Protein AF-A0A924EYA8-F1 (afdb_monomer_lite)

pLDDT: mean 87.35, std 17.86, range [34.25, 98.88]

Sequence (291 aa):
MISACSAARSAVETIATRLSLTGCCKCVQSTIFSHQVWVRQLSVNITFAQYELVYNAFSFAIAVMGAATVFFFLSRSQVSPAYKTALTLTGIVTGVACYHYLRIFASWESAYAVTNGQLSLTGVKFNDAYRYVDWLLTVPLLLIELILVMRLTRAETIAKSTKLGLLAALMIVLGYPGEIAGDSGTRWLWWSLSMIPFTLIVVDLFVGLKSSIATQPASVRNLVSSARLVTVLSWCFYPIVFVFPMIGFTGGSATTAVQIGYTVCDIISKAIFGVLIF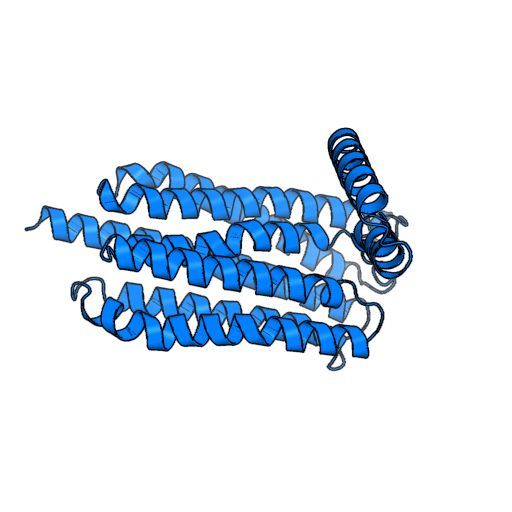NIALRKSEAEHAS

Radius of gyration: 21.02 Å; chains: 1; bounding box: 48×51×63 Å

Structure (mmCIF, N/CA/C/O backbone):
data_AF-A0A924EYA8-F1
#
_entry.id   AF-A0A924EYA8-F1
#
loop_
_atom_site.group_PDB
_atom_site.id
_atom_site.type_symbol
_atom_site.label_atom_id
_atom_site.label_alt_id
_atom_site.label_comp_id
_atom_site.label_asym_id
_atom_site.label_entity_id
_atom_site.label_seq_id
_atom_site.pdbx_PDB_ins_code
_atom_site.Cartn_x
_atom_site.Cartn_y
_atom_site.Cartn_z
_atom_site.occupancy
_atom_site.B_iso_or_equiv
_atom_site.auth_seq_id
_atom_site.auth_comp_id
_atom_site.auth_asym_id
_atom_site.auth_atom_id
_atom_site.pdbx_PDB_model_num
ATOM 1 N N . MET A 1 1 ? -5.182 19.484 -15.017 1.00 39.44 1 MET A N 1
ATOM 2 C CA . MET A 1 1 ? -3.811 19.267 -14.487 1.00 39.44 1 MET A CA 1
ATOM 3 C C . MET A 1 1 ? -2.806 20.330 -14.941 1.00 39.44 1 MET A C 1
ATOM 5 O O . MET A 1 1 ? -2.115 20.852 -14.079 1.00 39.44 1 MET A O 1
ATOM 9 N N . ILE A 1 2 ? -2.767 20.729 -16.223 1.00 34.25 2 ILE A N 1
ATOM 10 C CA . ILE A 1 2 ? -1.866 21.793 -16.732 1.00 34.25 2 ILE A CA 1
ATOM 11 C C . ILE A 1 2 ? -2.059 23.136 -15.989 1.00 34.25 2 ILE A C 1
ATOM 13 O O . ILE A 1 2 ? -1.091 23.761 -15.568 1.00 34.25 2 ILE A O 1
ATOM 17 N N . SER A 1 3 ? -3.312 23.531 -15.738 1.00 34.38 3 SER A N 1
ATOM 18 C CA . SER A 1 3 ? -3.652 24.794 -15.058 1.00 34.38 3 SER A CA 1
ATOM 19 C C . SER A 1 3 ? -3.248 24.833 -13.570 1.00 34.38 3 SER A C 1
ATOM 21 O O . SER A 1 3 ? -2.695 25.827 -13.110 1.00 34.38 3 SER A O 1
ATOM 23 N N . ALA A 1 4 ? -3.409 23.729 -12.831 1.00 35.72 4 ALA A N 1
ATOM 24 C CA . ALA A 1 4 ? -3.006 23.652 -11.420 1.00 35.72 4 ALA A CA 1
ATOM 25 C C . ALA A 1 4 ? -1.474 23.647 -11.243 1.00 35.72 4 ALA A C 1
ATOM 27 O O . ALA A 1 4 ? -0.946 24.246 -10.310 1.00 35.72 4 ALA A O 1
ATOM 28 N N . CYS A 1 5 ? -0.753 23.019 -12.178 1.00 34.28 5 CYS A N 1
ATOM 29 C CA . CYS A 1 5 ? 0.710 23.004 -12.199 1.00 34.28 5 CYS A CA 1
ATOM 30 C C . CYS A 1 5 ? 1.291 24.395 -12.534 1.00 34.28 5 CYS A C 1
ATOM 32 O O . CYS A 1 5 ? 2.297 24.808 -11.960 1.00 34.28 5 CYS A O 1
ATOM 34 N N . SER A 1 6 ? 0.611 25.151 -13.404 1.00 40.81 6 SER A N 1
ATOM 35 C CA . SER A 1 6 ? 0.949 26.544 -13.727 1.00 40.81 6 SER A CA 1
ATOM 36 C C . SER A 1 6 ? 0.739 27.491 -12.536 1.00 40.81 6 SER A C 1
ATOM 38 O O . SER A 1 6 ? 1.621 28.296 -12.237 1.00 40.81 6 SER A O 1
ATOM 40 N N . ALA A 1 7 ? -0.366 27.344 -11.797 1.00 40.97 7 ALA A N 1
ATOM 41 C CA . ALA A 1 7 ? -0.646 28.157 -10.612 1.00 40.97 7 ALA A CA 1
ATOM 42 C C . ALA A 1 7 ? 0.353 27.901 -9.465 1.00 40.97 7 ALA A C 1
ATOM 44 O O . ALA A 1 7 ? 0.845 28.843 -8.844 1.00 40.97 7 ALA A O 1
ATOM 45 N N . ALA A 1 8 ? 0.720 26.636 -9.226 1.00 43.12 8 ALA A N 1
ATOM 46 C CA . ALA A 1 8 ? 1.724 26.277 -8.222 1.00 43.12 8 ALA A CA 1
ATOM 47 C C . ALA A 1 8 ? 3.130 26.791 -8.589 1.00 43.12 8 ALA A C 1
ATOM 49 O O . ALA A 1 8 ? 3.853 27.282 -7.722 1.00 43.12 8 ALA A O 1
ATOM 50 N N . ARG A 1 9 ? 3.497 26.747 -9.879 1.00 48.22 9 ARG A N 1
ATOM 51 C CA . ARG A 1 9 ? 4.755 27.318 -10.386 1.00 48.22 9 ARG A CA 1
ATOM 52 C C . ARG A 1 9 ? 4.836 28.825 -10.117 1.00 48.22 9 ARG A C 1
ATOM 54 O O . ARG A 1 9 ? 5.848 29.286 -9.596 1.00 48.22 9 ARG A O 1
ATOM 61 N N . SER A 1 10 ? 3.758 29.563 -10.387 1.00 47.09 10 SER A N 1
ATOM 62 C CA . SER A 1 10 ? 3.695 31.012 -10.148 1.00 47.09 10 SER A CA 1
ATOM 63 C C . SER A 1 10 ? 3.808 31.374 -8.657 1.00 47.09 10 SER A C 1
ATOM 65 O O . SER A 1 10 ? 4.527 32.310 -8.295 1.00 47.09 10 SER A O 1
ATOM 67 N N . ALA A 1 11 ? 3.168 30.604 -7.771 1.00 53.47 11 ALA A N 1
ATOM 68 C CA . ALA A 1 11 ? 3.239 30.833 -6.327 1.00 53.47 11 ALA A CA 1
ATOM 69 C C . ALA A 1 11 ? 4.660 30.620 -5.770 1.00 53.47 11 ALA A C 1
ATOM 71 O O . ALA A 1 11 ? 5.147 31.420 -4.971 1.00 53.47 11 ALA A O 1
ATOM 72 N N . VAL A 1 12 ? 5.357 29.580 -6.234 1.00 53.06 12 VAL A N 1
ATOM 73 C CA . VAL A 1 12 ? 6.730 29.264 -5.806 1.00 53.06 12 VAL A CA 1
ATOM 74 C C . VAL A 1 12 ? 7.746 30.254 -6.380 1.00 53.06 12 VAL A C 1
ATOM 76 O O . VAL A 1 12 ? 8.634 30.689 -5.650 1.00 53.06 12 VAL A O 1
ATOM 79 N N . GLU A 1 13 ? 7.594 30.686 -7.636 1.00 48.41 13 GLU A N 1
ATOM 80 C CA . GLU A 1 13 ? 8.422 31.754 -8.223 1.00 48.41 13 GLU A CA 1
ATOM 81 C C . GLU A 1 13 ? 8.271 33.068 -7.448 1.00 48.41 13 GLU A C 1
ATOM 83 O O . GLU A 1 13 ? 9.262 33.747 -7.177 1.00 48.41 13 GLU A O 1
ATOM 88 N N . THR A 1 14 ? 7.058 33.383 -6.990 1.00 54.16 14 THR A N 1
ATOM 89 C CA . THR A 1 14 ? 6.799 34.576 -6.172 1.00 54.16 14 THR A CA 1
ATOM 90 C C . THR A 1 14 ? 7.509 34.504 -4.813 1.00 54.16 14 THR A C 1
ATOM 92 O O . THR A 1 14 ? 8.048 35.505 -4.338 1.00 54.16 14 THR A O 1
ATOM 95 N N . ILE A 1 15 ? 7.562 33.321 -4.194 1.00 55.38 15 ILE A N 1
ATOM 96 C CA . ILE A 1 15 ? 8.233 33.094 -2.903 1.00 55.38 15 ILE A CA 1
ATOM 97 C C . ILE A 1 15 ? 9.762 33.088 -3.058 1.00 55.38 15 ILE A C 1
ATOM 99 O O . ILE A 1 15 ? 10.459 33.746 -2.286 1.00 55.38 15 ILE A O 1
ATOM 103 N N . ALA A 1 16 ? 10.293 32.408 -4.077 1.00 50.97 16 ALA A N 1
ATOM 104 C CA . ALA A 1 16 ? 11.731 32.335 -4.344 1.00 50.97 16 ALA A CA 1
ATOM 105 C C . ALA A 1 16 ? 12.329 33.712 -4.685 1.00 50.97 16 ALA A C 1
ATOM 107 O O . ALA A 1 16 ? 13.424 34.042 -4.227 1.00 50.97 16 ALA A O 1
ATOM 108 N N . THR A 1 17 ? 11.581 34.541 -5.424 1.00 50.72 17 THR A N 1
ATOM 109 C CA . THR A 1 17 ? 11.985 35.919 -5.756 1.00 50.72 17 THR A CA 1
ATOM 110 C C . THR A 1 17 ? 12.007 36.823 -4.519 1.00 50.72 17 THR A C 1
ATOM 112 O O . THR A 1 17 ? 12.861 37.698 -4.421 1.00 50.72 17 THR A O 1
ATOM 115 N N . ARG A 1 18 ? 11.131 36.583 -3.530 1.00 52.66 18 ARG A N 1
ATOM 116 C CA . ARG A 1 18 ? 11.098 37.334 -2.259 1.00 52.66 18 ARG A CA 1
ATOM 117 C C . ARG A 1 18 ? 12.211 36.955 -1.275 1.00 52.66 18 ARG A C 1
ATOM 119 O O . ARG A 1 18 ? 12.476 37.730 -0.364 1.00 52.66 18 ARG A O 1
ATOM 126 N N . LEU A 1 19 ? 12.849 35.794 -1.442 1.00 51.50 19 LEU A N 1
ATOM 127 C CA . LEU A 1 19 ? 13.857 35.261 -0.512 1.00 51.50 19 LEU A CA 1
ATOM 128 C C . LEU A 1 19 ? 15.305 35.329 -1.039 1.00 51.50 19 LEU A C 1
ATOM 130 O O . LEU A 1 19 ? 16.212 34.862 -0.358 1.00 51.50 19 LEU A O 1
ATOM 134 N N . SER A 1 20 ? 15.552 35.893 -2.229 1.00 46.50 20 SER A N 1
ATOM 135 C CA . SER A 1 20 ? 16.895 36.016 -2.840 1.00 46.50 20 SER A CA 1
ATOM 136 C C . SER A 1 20 ? 17.695 34.698 -2.940 1.00 46.50 20 SER A C 1
ATOM 138 O O . SER A 1 20 ? 18.923 34.705 -3.009 1.00 46.50 20 SER A O 1
ATOM 140 N N . LEU A 1 21 ? 17.018 33.546 -2.996 1.00 48.97 21 LEU A N 1
ATOM 141 C CA . LEU A 1 21 ? 17.630 32.213 -3.095 1.00 48.97 21 LEU A CA 1
ATOM 142 C C . LEU A 1 21 ? 17.888 31.848 -4.568 1.00 48.97 21 LEU A C 1
ATOM 144 O O . LEU A 1 21 ? 17.146 31.079 -5.178 1.00 48.97 21 LEU A O 1
ATOM 148 N N . THR A 1 22 ? 18.914 32.427 -5.190 1.00 48.31 22 THR A N 1
ATOM 149 C CA . THR A 1 22 ? 19.060 32.390 -6.660 1.00 48.31 22 THR A CA 1
ATOM 150 C C . THR A 1 22 ? 19.828 31.188 -7.225 1.00 48.31 22 THR A C 1
ATOM 152 O O . THR A 1 22 ? 19.704 30.929 -8.421 1.00 48.31 22 THR A O 1
ATOM 155 N N . GLY A 1 23 ? 20.555 30.416 -6.405 1.00 39.28 23 GLY A N 1
ATOM 156 C CA . GLY A 1 23 ? 21.390 29.292 -6.872 1.00 39.28 23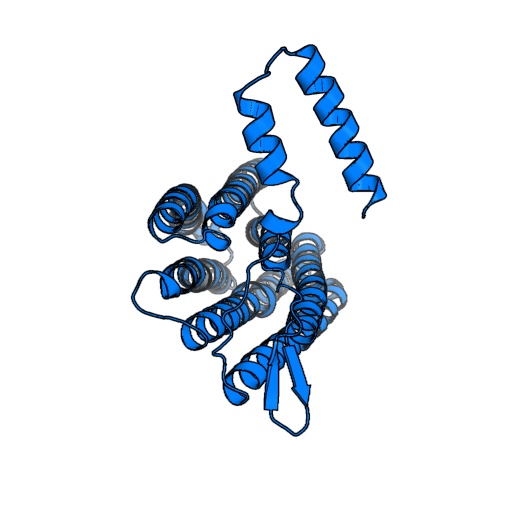 GLY A CA 1
ATOM 157 C C . GLY A 1 23 ? 20.788 27.896 -6.661 1.00 39.28 23 GLY A C 1
ATOM 158 O O . GLY A 1 23 ? 20.540 27.166 -7.617 1.00 39.28 23 GLY A O 1
ATOM 159 N N . CYS A 1 24 ? 20.525 27.517 -5.405 1.00 43.78 24 CYS A N 1
ATOM 160 C CA . CYS A 1 24 ? 20.141 26.144 -5.046 1.00 43.78 24 CYS A CA 1
ATOM 161 C C . CYS A 1 24 ? 18.679 25.810 -5.421 1.00 43.78 24 CYS A C 1
ATOM 163 O O . CYS A 1 24 ? 18.395 24.745 -5.967 1.00 43.78 24 CYS A O 1
ATOM 165 N N . CYS A 1 25 ? 17.750 26.759 -5.240 1.00 40.81 25 CYS A N 1
ATOM 166 C CA . CYS A 1 25 ? 16.333 26.561 -5.570 1.00 40.81 25 CYS A CA 1
ATOM 167 C C . CYS A 1 25 ? 16.072 26.401 -7.073 1.00 40.81 25 CYS A C 1
ATOM 169 O O . CYS A 1 25 ? 15.194 25.629 -7.440 1.00 40.81 25 CYS A O 1
ATOM 171 N N . LYS A 1 26 ? 16.837 27.059 -7.956 1.00 34.97 26 LYS A N 1
ATOM 172 C CA . LYS A 1 26 ? 16.629 26.947 -9.413 1.00 34.97 26 LYS A CA 1
ATOM 173 C C . LYS A 1 26 ? 16.987 25.560 -9.961 1.00 34.97 26 LYS A C 1
ATOM 175 O O . LYS A 1 26 ? 16.290 25.072 -10.845 1.00 34.97 26 LYS A O 1
ATOM 180 N N . CYS A 1 27 ? 18.015 24.913 -9.407 1.00 37.50 27 CYS A N 1
ATOM 181 C CA . CYS A 1 27 ? 18.420 23.555 -9.788 1.00 37.50 27 CYS A CA 1
ATOM 182 C C . CYS A 1 27 ? 17.418 22.501 -9.278 1.00 37.50 27 CYS A C 1
ATOM 184 O O . CYS A 1 27 ? 17.031 21.582 -9.999 1.00 37.50 27 CYS A O 1
ATOM 186 N N . VAL A 1 28 ? 16.902 22.693 -8.060 1.00 43.25 28 VAL A N 1
ATOM 187 C CA . VAL A 1 28 ? 15.832 21.859 -7.489 1.00 43.25 28 VAL A CA 1
ATOM 188 C C . VAL A 1 28 ? 14.511 22.057 -8.252 1.00 43.25 28 VAL A C 1
ATOM 190 O O . VAL A 1 28 ? 13.805 21.094 -8.535 1.00 43.25 28 VAL A O 1
ATOM 193 N N . GLN A 1 29 ? 14.192 23.281 -8.678 1.00 34.91 29 GLN A N 1
ATOM 194 C CA . GLN A 1 29 ? 12.962 23.600 -9.409 1.00 34.91 29 GLN A CA 1
ATOM 195 C C . GLN A 1 29 ? 12.975 23.094 -10.863 1.00 34.91 29 GLN A C 1
ATOM 197 O O . GLN A 1 29 ? 11.956 22.577 -11.327 1.00 34.91 29 GLN A O 1
ATOM 202 N N . SER A 1 30 ? 14.106 23.162 -11.579 1.00 37.84 30 SER A N 1
ATOM 203 C CA . SER A 1 30 ? 14.218 22.557 -12.920 1.00 37.84 30 SER A CA 1
ATOM 204 C C . SER A 1 30 ? 14.141 21.026 -12.869 1.00 37.84 30 SER A C 1
ATOM 206 O O . SER A 1 30 ? 13.577 20.405 -13.772 1.00 37.84 30 SER A O 1
ATOM 208 N N . THR A 1 31 ? 14.624 20.427 -11.778 1.00 46.69 31 THR A N 1
ATOM 209 C CA . THR A 1 31 ? 14.639 18.974 -11.569 1.00 46.69 31 THR A CA 1
ATOM 210 C C . THR A 1 31 ? 13.341 18.435 -10.969 1.00 46.69 31 THR A C 1
ATOM 212 O O . THR A 1 31 ? 13.080 17.263 -11.124 1.00 46.69 31 THR A O 1
ATOM 215 N N . ILE A 1 32 ? 12.477 19.221 -10.323 1.00 41.81 32 ILE A N 1
ATOM 216 C CA . ILE A 1 32 ? 11.186 18.710 -9.801 1.00 41.81 32 ILE A CA 1
ATOM 217 C C . ILE A 1 32 ? 10.039 18.920 -10.804 1.00 41.81 32 ILE A C 1
ATOM 219 O O . ILE A 1 32 ? 9.118 18.109 -10.894 1.00 41.81 32 ILE A O 1
ATOM 223 N N . PHE A 1 33 ? 10.089 19.994 -11.598 1.00 40.62 33 PHE A N 1
ATOM 224 C CA . PHE A 1 33 ? 8.974 20.401 -12.466 1.00 40.62 33 PHE A CA 1
ATOM 225 C C . PHE A 1 33 ? 9.212 20.177 -13.963 1.00 40.62 33 PHE A C 1
ATOM 227 O O . PHE A 1 33 ? 8.406 20.640 -14.776 1.00 40.62 33 PHE A O 1
ATOM 234 N N . SER A 1 34 ? 10.286 19.486 -14.361 1.00 46.56 34 SER A N 1
ATOM 235 C CA . SER A 1 34 ? 10.410 19.035 -15.748 1.00 46.56 34 SER A CA 1
ATOM 236 C C . SER A 1 34 ? 9.597 17.756 -15.962 1.00 46.56 34 SER A C 1
ATOM 238 O O . SER A 1 34 ? 9.612 16.832 -15.151 1.00 46.56 34 SER A O 1
ATOM 240 N N . HIS A 1 35 ? 8.885 17.678 -17.088 1.00 47.25 35 HIS A N 1
ATOM 241 C CA . HIS A 1 35 ? 8.083 16.507 -17.465 1.00 47.25 35 HIS A CA 1
ATOM 242 C C . HIS A 1 35 ? 8.930 15.224 -17.601 1.00 47.25 35 HIS A C 1
ATOM 244 O O . HIS A 1 35 ? 8.377 14.133 -17.636 1.00 47.25 35 HIS A O 1
ATOM 250 N N . GLN A 1 36 ? 10.260 15.364 -17.673 1.00 48.19 36 GLN A N 1
ATOM 251 C CA . GLN A 1 36 ? 11.249 14.288 -17.781 1.00 48.19 36 GLN A CA 1
ATOM 252 C C . GLN A 1 36 ? 11.543 13.593 -16.442 1.00 48.19 36 GLN A C 1
ATOM 254 O O . GLN A 1 36 ? 12.088 12.498 -16.446 1.00 48.19 36 GLN A O 1
ATOM 259 N N . VAL A 1 37 ? 11.177 14.205 -15.313 1.00 51.06 37 VAL A N 1
ATOM 260 C CA . VAL A 1 37 ? 11.444 13.688 -13.953 1.00 51.06 37 VAL A CA 1
ATOM 261 C C . VAL A 1 37 ? 10.367 12.701 -13.505 1.00 51.06 37 VAL A C 1
ATOM 263 O O . VAL A 1 37 ? 10.554 11.914 -12.585 1.00 51.06 37 VAL A O 1
ATOM 266 N N . TRP A 1 38 ? 9.218 12.713 -14.175 1.00 54.75 38 TRP A N 1
ATOM 267 C CA . TRP A 1 38 ? 8.065 11.900 -13.795 1.00 54.75 38 TRP A CA 1
ATOM 268 C C . TRP A 1 38 ? 7.984 10.552 -14.519 1.00 54.75 38 TRP A C 1
ATOM 270 O O . TRP A 1 38 ? 7.071 9.768 -14.286 1.00 54.75 38 TRP A O 1
ATOM 280 N N . VAL A 1 39 ? 8.905 10.299 -15.448 1.00 61.09 39 VAL A N 1
ATOM 281 C CA . VAL A 1 39 ? 8.784 9.228 -16.437 1.00 61.09 39 VAL A CA 1
ATOM 282 C C . VAL A 1 39 ? 10.136 8.592 -16.720 1.00 61.09 39 VAL A C 1
ATOM 284 O O . VAL A 1 39 ? 11.137 9.281 -16.927 1.00 61.09 39 VAL A O 1
ATOM 287 N N . ARG A 1 40 ? 10.158 7.264 -16.796 1.00 68.31 40 ARG A N 1
ATOM 288 C CA . ARG A 1 40 ? 11.356 6.497 -17.125 1.00 68.31 40 ARG A CA 1
ATOM 289 C C . ARG A 1 40 ? 11.322 6.091 -18.590 1.00 68.31 40 ARG A C 1
ATOM 291 O O . ARG A 1 40 ? 10.286 5.704 -19.131 1.00 68.31 40 ARG A O 1
ATOM 298 N N . GLN A 1 41 ? 12.478 6.156 -19.246 1.00 62.78 41 GLN A N 1
ATOM 299 C CA . GLN A 1 41 ? 12.634 5.513 -20.547 1.00 62.78 41 GLN A CA 1
ATOM 300 C C . GLN A 1 41 ? 12.712 3.999 -20.321 1.00 62.78 41 GLN A C 1
ATOM 302 O O . GLN A 1 41 ? 13.653 3.516 -19.689 1.00 62.78 41 GLN A O 1
ATOM 307 N N . LEU A 1 42 ? 11.726 3.253 -20.816 1.00 67.19 42 LEU A N 1
ATOM 308 C CA . LEU A 1 42 ? 11.768 1.793 -20.785 1.00 67.19 42 LEU A CA 1
ATOM 309 C C . LEU A 1 42 ? 12.825 1.265 -21.763 1.00 67.19 42 LEU A C 1
ATOM 311 O O . LEU A 1 42 ? 13.111 1.880 -22.793 1.00 67.19 42 LEU A O 1
ATOM 315 N N . SER A 1 43 ? 13.417 0.116 -21.434 1.00 58.75 43 SER A N 1
ATOM 316 C CA . SER A 1 43 ? 14.369 -0.557 -22.317 1.00 58.75 43 SER A CA 1
ATOM 317 C C . SER A 1 43 ? 13.654 -1.183 -23.515 1.00 58.75 43 SER A C 1
ATOM 319 O O . SER A 1 43 ? 12.624 -1.831 -23.341 1.00 58.75 43 SER A O 1
ATOM 321 N N . VAL A 1 44 ? 14.262 -1.074 -24.699 1.00 55.56 44 VAL A N 1
ATOM 322 C CA . VAL A 1 44 ? 13.760 -1.608 -25.985 1.00 55.56 44 VAL A CA 1
ATOM 323 C C . VAL A 1 44 ? 13.634 -3.146 -25.986 1.00 55.56 44 VAL A C 1
ATOM 325 O O . VAL A 1 44 ? 12.886 -3.702 -26.777 1.00 55.56 44 VAL A O 1
ATOM 328 N N . ASN A 1 45 ? 14.305 -3.846 -25.065 1.00 69.06 45 ASN A N 1
ATOM 329 C CA . ASN A 1 45 ? 14.415 -5.309 -25.061 1.00 69.06 45 ASN A CA 1
ATOM 330 C C . ASN A 1 45 ? 13.466 -5.984 -24.054 1.00 69.06 45 ASN A C 1
ATOM 332 O O . ASN A 1 45 ? 13.936 -6.658 -23.135 1.00 69.06 45 ASN A O 1
ATOM 336 N N . ILE A 1 46 ? 12.151 -5.797 -24.194 1.00 87.25 46 ILE A N 1
ATOM 337 C CA . ILE A 1 46 ? 11.154 -6.653 -23.526 1.00 87.25 46 ILE A CA 1
ATOM 338 C C . ILE A 1 46 ? 10.533 -7.595 -24.565 1.00 87.25 46 ILE A C 1
ATOM 340 O O . ILE A 1 46 ? 10.247 -7.183 -25.688 1.00 87.25 46 ILE A O 1
ATOM 344 N N . THR A 1 47 ? 10.368 -8.874 -24.229 1.00 91.12 47 THR A N 1
ATOM 345 C CA . THR A 1 47 ? 9.720 -9.838 -25.131 1.00 91.12 47 THR A CA 1
ATOM 346 C C . THR A 1 47 ? 8.204 -9.645 -25.127 1.00 91.12 47 THR A C 1
ATOM 348 O O . THR A 1 47 ? 7.640 -9.119 -24.168 1.00 91.12 47 THR A O 1
ATOM 351 N N . PHE A 1 48 ? 7.514 -10.125 -26.165 1.00 91.25 48 PHE A N 1
ATOM 352 C CA . PHE A 1 48 ? 6.048 -10.098 -26.203 1.00 91.25 48 PHE A CA 1
ATOM 353 C C . PHE A 1 48 ? 5.423 -10.796 -24.980 1.00 91.25 48 PHE A C 1
ATOM 355 O O . PHE A 1 48 ? 4.531 -10.252 -24.341 1.00 91.25 48 PHE A O 1
ATOM 362 N N . ALA A 1 49 ? 5.963 -11.949 -24.571 1.00 92.75 49 ALA A N 1
ATOM 363 C CA . ALA A 1 49 ? 5.495 -12.662 -23.381 1.00 92.75 49 ALA A CA 1
ATOM 364 C C . ALA A 1 49 ? 5.690 -11.858 -22.081 1.00 92.75 49 ALA A C 1
ATOM 366 O O . ALA A 1 49 ? 4.838 -11.886 -21.198 1.00 92.75 49 ALA A O 1
ATOM 367 N N . GLN A 1 50 ? 6.802 -11.131 -21.955 1.00 94.12 50 GLN A N 1
ATOM 368 C CA . GLN A 1 50 ? 7.046 -10.248 -20.814 1.00 94.12 50 GLN A CA 1
ATOM 369 C C . GLN A 1 50 ? 6.083 -9.051 -20.806 1.00 94.12 50 GLN A C 1
ATOM 371 O O . GLN A 1 50 ? 5.576 -8.688 -19.746 1.00 94.12 50 GLN A O 1
ATOM 376 N N . TYR A 1 51 ? 5.798 -8.473 -21.978 1.00 94.00 51 TYR A N 1
ATOM 377 C CA . TYR A 1 51 ? 4.790 -7.425 -22.128 1.00 94.00 51 TYR A CA 1
ATOM 378 C C . TYR A 1 51 ? 3.406 -7.904 -21.674 1.00 94.00 51 TYR A C 1
ATOM 380 O O . TYR A 1 51 ? 2.801 -7.267 -20.811 1.00 94.00 51 TYR A O 1
ATOM 388 N N . GLU A 1 52 ? 2.958 -9.052 -22.184 1.00 95.25 52 GLU A N 1
ATOM 389 C CA . GLU A 1 52 ? 1.675 -9.670 -21.830 1.00 95.25 52 GLU A CA 1
ATOM 390 C C . GLU A 1 52 ? 1.597 -10.034 -20.344 1.00 95.25 52 GLU A C 1
ATOM 392 O O . GLU A 1 52 ? 0.557 -9.873 -19.708 1.00 95.25 52 GLU A O 1
ATOM 397 N N . LEU A 1 53 ? 2.697 -10.492 -19.742 1.00 96.94 53 LEU A N 1
ATOM 398 C CA . LEU A 1 53 ? 2.724 -10.813 -18.317 1.00 96.94 53 LEU A CA 1
ATOM 399 C C . LEU A 1 53 ? 2.467 -9.569 -17.453 1.00 96.94 53 LEU A C 1
ATOM 401 O O . LEU A 1 53 ? 1.649 -9.619 -16.534 1.00 96.94 53 LEU A O 1
ATOM 405 N N . VAL A 1 54 ? 3.135 -8.450 -17.754 1.00 97.00 54 VAL A N 1
ATOM 406 C CA . VAL A 1 54 ? 2.931 -7.176 -17.041 1.00 97.00 54 VAL A CA 1
ATOM 407 C C . VAL A 1 54 ? 1.535 -6.615 -17.307 1.00 97.00 54 VAL A C 1
ATOM 409 O O . VAL A 1 54 ? 0.856 -6.202 -16.366 1.00 97.00 54 VAL A O 1
ATOM 412 N N . TYR A 1 55 ? 1.084 -6.663 -18.562 1.00 97.44 55 TYR A N 1
ATOM 413 C CA . TYR A 1 55 ? -0.262 -6.260 -18.968 1.00 97.44 55 TYR A CA 1
ATOM 414 C C . TYR A 1 55 ? -1.335 -6.984 -18.145 1.00 97.44 55 TYR A C 1
ATOM 416 O O . TYR A 1 55 ? -2.173 -6.354 -17.494 1.00 97.44 55 TYR A O 1
ATOM 424 N N . ASN A 1 56 ? -1.262 -8.315 -18.101 1.00 98.44 56 ASN A N 1
ATOM 425 C CA . ASN A 1 56 ? -2.224 -9.144 -17.385 1.00 98.44 56 ASN A CA 1
ATOM 426 C C . ASN A 1 56 ? -2.152 -8.938 -15.870 1.00 98.44 56 ASN A C 1
ATOM 428 O O . ASN A 1 56 ? -3.190 -8.910 -15.212 1.00 98.44 56 ASN A O 1
ATOM 432 N N . ALA A 1 57 ? -0.959 -8.731 -15.307 1.00 98.75 57 ALA A N 1
ATOM 433 C CA . ALA A 1 57 ? -0.816 -8.427 -13.886 1.00 98.75 57 ALA A CA 1
ATOM 434 C C . ALA A 1 57 ? -1.471 -7.090 -13.510 1.00 98.75 57 ALA A C 1
ATOM 436 O O . ALA A 1 57 ? -2.191 -7.020 -12.514 1.00 98.75 57 ALA A O 1
ATOM 437 N N . PHE A 1 58 ? -1.278 -6.042 -14.313 1.00 98.69 58 PHE A N 1
ATOM 438 C CA . PHE A 1 58 ? -1.940 -4.756 -14.095 1.00 98.69 58 PHE A CA 1
ATOM 439 C C . PHE A 1 58 ? -3.461 -4.866 -14.244 1.00 98.69 58 PHE A C 1
ATOM 441 O O . PHE A 1 58 ? -4.182 -4.358 -13.388 1.00 98.69 58 PHE A O 1
ATOM 448 N N . SER A 1 59 ? -3.951 -5.579 -15.262 1.00 98.62 59 SER A N 1
ATOM 449 C CA . SER A 1 59 ? -5.386 -5.852 -15.435 1.00 98.62 59 SER A CA 1
ATOM 450 C C . SER A 1 59 ? -5.976 -6.594 -14.228 1.00 98.62 59 SER A C 1
ATOM 452 O O . SER A 1 59 ? -6.998 -6.190 -13.666 1.00 98.62 59 SER A O 1
ATOM 454 N N . PHE A 1 60 ? -5.275 -7.621 -13.742 1.00 98.81 60 PHE A N 1
ATOM 455 C CA . PHE A 1 60 ? -5.660 -8.355 -12.540 1.00 98.81 60 PHE A CA 1
ATOM 456 C C . PHE A 1 60 ? -5.700 -7.452 -11.301 1.00 98.81 60 PHE A C 1
ATOM 458 O O . PHE A 1 60 ? -6.655 -7.507 -10.528 1.00 98.81 60 PHE A O 1
ATOM 465 N N . ALA A 1 61 ? -4.714 -6.569 -11.131 1.00 98.81 61 ALA A N 1
ATOM 466 C CA . ALA A 1 61 ? -4.696 -5.612 -10.031 1.00 98.81 61 ALA A CA 1
ATOM 467 C C . ALA A 1 61 ? -5.879 -4.637 -10.082 1.00 98.81 61 ALA A C 1
ATOM 469 O O . ALA A 1 61 ? -6.486 -4.385 -9.043 1.00 98.81 61 ALA A O 1
ATOM 470 N N . ILE A 1 62 ? -6.258 -4.141 -11.266 1.00 98.81 62 ILE A N 1
ATOM 471 C CA . ILE A 1 62 ? -7.456 -3.300 -11.440 1.00 98.81 62 ILE A CA 1
ATOM 472 C C . ILE A 1 62 ? -8.695 -4.051 -10.945 1.00 98.81 62 ILE A C 1
ATOM 474 O O . ILE A 1 62 ? -9.444 -3.526 -10.118 1.00 98.81 62 ILE A O 1
ATOM 478 N N . ALA A 1 63 ? -8.889 -5.288 -11.410 1.00 98.81 63 ALA A N 1
ATOM 479 C CA . ALA A 1 63 ? -10.044 -6.101 -11.038 1.00 98.81 63 ALA A CA 1
ATOM 480 C C . ALA A 1 63 ? -10.092 -6.372 -9.525 1.00 98.81 63 ALA A C 1
ATOM 482 O O . ALA A 1 63 ? -11.129 -6.166 -8.892 1.00 98.81 63 ALA A O 1
ATOM 483 N N . VAL A 1 64 ? -8.964 -6.776 -8.931 1.00 98.88 64 VAL A N 1
ATOM 484 C CA . VAL A 1 64 ? -8.862 -7.069 -7.494 1.00 98.88 64 VAL A CA 1
ATOM 485 C C . VAL A 1 64 ? -9.110 -5.820 -6.653 1.00 98.88 64 VAL A C 1
ATOM 487 O O . VAL A 1 64 ? -9.905 -5.872 -5.715 1.00 98.88 64 VAL A O 1
ATOM 490 N N . MET A 1 65 ? -8.469 -4.695 -6.981 1.00 98.81 65 MET A N 1
ATOM 491 C CA . MET A 1 65 ? -8.630 -3.453 -6.223 1.00 98.81 65 MET A CA 1
ATOM 492 C C . MET A 1 65 ? -10.056 -2.920 -6.336 1.00 98.81 65 MET A C 1
ATOM 494 O O . MET A 1 65 ? -10.651 -2.591 -5.315 1.00 98.81 65 MET A O 1
ATOM 498 N N . GLY A 1 66 ? -10.637 -2.908 -7.540 1.00 98.75 66 GLY A N 1
ATOM 499 C CA . GLY A 1 66 ? -12.021 -2.483 -7.752 1.00 98.75 66 GLY A CA 1
ATOM 500 C C . GLY A 1 66 ? -13.030 -3.348 -6.994 1.00 98.75 66 GLY A C 1
ATOM 501 O O . GLY A 1 66 ? -13.899 -2.816 -6.299 1.00 98.75 66 GLY A O 1
ATOM 502 N N . ALA A 1 67 ? -12.885 -4.675 -7.055 1.00 98.81 67 ALA A N 1
ATOM 503 C CA . ALA A 1 67 ? -13.742 -5.596 -6.309 1.00 98.81 67 ALA A CA 1
ATOM 504 C C . ALA A 1 67 ? -13.598 -5.408 -4.790 1.00 98.81 67 ALA A C 1
ATOM 506 O O . ALA A 1 67 ? -14.602 -5.332 -4.079 1.00 98.81 67 ALA A O 1
ATOM 507 N N . ALA A 1 68 ? -12.365 -5.270 -4.295 1.00 98.81 68 ALA A N 1
ATOM 508 C CA . ALA A 1 68 ? -12.089 -5.025 -2.884 1.00 98.81 68 ALA A CA 1
ATOM 509 C C . ALA A 1 68 ? -12.697 -3.695 -2.407 1.00 98.81 68 ALA A C 1
ATOM 511 O O . ALA A 1 68 ? -13.329 -3.655 -1.353 1.00 98.81 68 ALA A O 1
ATOM 512 N N . THR A 1 69 ? -12.601 -2.628 -3.205 1.00 98.81 69 THR A N 1
ATOM 513 C CA . THR A 1 69 ? -13.240 -1.336 -2.915 1.00 98.81 69 THR A CA 1
ATOM 514 C C . THR A 1 69 ? -14.739 -1.485 -2.713 1.00 98.81 69 THR A C 1
ATOM 516 O O . THR A 1 69 ? -15.262 -1.069 -1.677 1.00 98.81 69 THR A O 1
ATOM 519 N N . VAL A 1 70 ? -15.430 -2.109 -3.672 1.00 98.75 70 VAL A N 1
ATOM 520 C CA . VAL A 1 70 ? -16.879 -2.343 -3.585 1.00 98.75 70 VAL A CA 1
ATOM 521 C C . VAL A 1 70 ? -17.207 -3.158 -2.337 1.00 98.75 70 VAL A C 1
ATOM 523 O O . VAL A 1 70 ? -18.071 -2.761 -1.554 1.00 98.75 70 VAL A O 1
ATOM 526 N N . PHE A 1 71 ? -16.473 -4.248 -2.105 1.00 98.75 71 PHE A N 1
ATOM 527 C CA . PHE A 1 71 ? -16.651 -5.092 -0.931 1.00 98.75 71 PHE A CA 1
ATOM 528 C C . PHE A 1 71 ? -16.525 -4.301 0.379 1.00 98.75 71 PHE A C 1
ATOM 530 O O . PHE A 1 71 ? -17.423 -4.375 1.214 1.00 98.75 71 PHE A O 1
ATOM 537 N N . PHE A 1 72 ? -15.467 -3.510 0.572 1.00 98.69 72 PHE A N 1
ATOM 538 C CA . PHE A 1 72 ? -15.258 -2.794 1.835 1.00 98.69 72 PHE A CA 1
ATOM 539 C C . PHE A 1 72 ? -16.306 -1.710 2.082 1.00 98.69 72 PHE A C 1
ATOM 541 O O . PHE A 1 72 ? -16.772 -1.569 3.214 1.00 98.69 72 PHE A O 1
ATOM 548 N N . PHE A 1 73 ? -16.736 -0.980 1.048 1.00 98.50 73 PHE A N 1
ATOM 549 C CA . PHE A 1 73 ? -17.799 0.014 1.203 1.00 98.50 73 PHE A CA 1
ATOM 550 C C . PHE A 1 73 ? -19.149 -0.625 1.545 1.00 98.50 73 PHE A C 1
ATOM 552 O O . PHE A 1 73 ? -19.831 -0.131 2.448 1.00 98.50 73 PHE A O 1
ATOM 559 N N . LEU A 1 74 ? -19.516 -1.726 0.880 1.00 98.38 74 LEU A N 1
ATOM 560 C CA . LEU A 1 74 ? -20.773 -2.437 1.140 1.00 98.38 74 LEU A CA 1
ATOM 561 C C . LEU A 1 74 ? -20.766 -3.161 2.493 1.00 98.38 74 LEU A C 1
ATOM 563 O O . LEU A 1 74 ? -21.787 -3.207 3.176 1.00 98.38 74 LEU A O 1
ATOM 567 N N . SER A 1 75 ? -19.610 -3.654 2.932 1.00 98.00 75 SER A N 1
ATOM 568 C CA . SER A 1 75 ? -19.463 -4.368 4.204 1.00 98.00 75 SER A CA 1
ATOM 569 C C . SER A 1 75 ? -19.449 -3.455 5.438 1.00 98.00 75 SER A C 1
ATOM 571 O O . SER A 1 75 ? -19.455 -3.944 6.566 1.00 98.00 75 SER A O 1
ATOM 573 N N . ARG A 1 76 ? -19.509 -2.123 5.275 1.00 97.94 76 ARG A N 1
ATOM 574 C CA . ARG A 1 76 ? -19.598 -1.167 6.400 1.00 97.94 76 ARG A CA 1
ATOM 575 C C . ARG A 1 76 ? -20.826 -1.339 7.283 1.00 97.94 76 ARG A C 1
ATOM 577 O O . ARG A 1 76 ? -20.781 -0.926 8.442 1.00 97.94 76 ARG A O 1
ATOM 584 N N . SER A 1 77 ? -21.920 -1.887 6.764 1.00 96.94 77 SER A N 1
ATOM 585 C CA . SER A 1 77 ? -23.121 -2.175 7.559 1.00 96.94 77 SER A CA 1
ATOM 586 C C . SER A 1 77 ? -22.940 -3.368 8.500 1.00 96.94 77 SER A C 1
ATOM 588 O O . SER A 1 77 ? -23.691 -3.476 9.462 1.00 96.94 77 SER A O 1
ATOM 590 N N . GLN A 1 78 ? -21.934 -4.215 8.263 1.00 97.00 78 GLN A N 1
ATOM 591 C CA . GLN A 1 78 ? -21.688 -5.444 9.022 1.00 97.00 78 GLN A CA 1
ATOM 592 C C . GLN A 1 78 ? -20.825 -5.222 10.275 1.00 97.00 78 GLN A C 1
ATOM 594 O O . GLN A 1 78 ? -20.582 -6.161 11.022 1.00 97.00 78 GLN A O 1
ATOM 599 N N . VAL A 1 79 ? -20.335 -4.000 10.512 1.00 97.62 79 VAL A N 1
ATOM 600 C CA . VAL A 1 79 ? -19.453 -3.684 11.646 1.00 97.62 79 VAL A CA 1
ATOM 601 C C . VAL A 1 79 ? -20.026 -2.566 12.519 1.00 97.62 79 VAL A C 1
ATOM 603 O O . VAL A 1 79 ? -20.700 -1.648 12.030 1.00 97.62 79 VAL A O 1
ATOM 606 N N . SER A 1 80 ? -19.709 -2.602 13.815 1.00 97.25 80 SER A N 1
ATOM 607 C CA . SER A 1 80 ? -20.089 -1.580 14.792 1.00 97.25 80 SER A CA 1
ATOM 608 C C . SER A 1 80 ? -19.606 -0.189 14.361 1.00 97.25 80 SER A C 1
ATOM 610 O O . SER A 1 80 ? -18.550 -0.064 13.725 1.00 97.25 80 SER A O 1
ATOM 612 N N . PRO A 1 81 ? -20.316 0.896 14.738 1.00 97.12 81 PRO A N 1
ATOM 613 C CA . PRO A 1 81 ? -19.957 2.269 14.366 1.00 97.12 81 PRO A CA 1
ATOM 614 C C . PRO A 1 81 ? -18.490 2.632 14.622 1.00 97.12 81 PRO A C 1
ATOM 616 O O . PRO A 1 81 ? -17.888 3.347 13.822 1.00 97.12 81 PRO A O 1
ATOM 619 N N . ALA A 1 82 ? -17.899 2.080 15.684 1.00 95.69 82 ALA A N 1
ATOM 620 C CA . ALA A 1 82 ? -16.513 2.309 16.070 1.00 95.69 82 ALA A CA 1
ATOM 621 C C . ALA A 1 82 ? -15.470 1.873 15.021 1.00 95.69 82 ALA A C 1
ATOM 623 O O . ALA A 1 82 ? -14.371 2.424 15.006 1.00 95.69 82 ALA A O 1
ATOM 624 N N . TYR A 1 83 ? -15.796 0.919 14.141 1.00 97.69 83 TYR A N 1
ATOM 625 C CA . TYR A 1 83 ? -14.863 0.364 13.149 1.00 97.69 83 TYR A CA 1
ATOM 626 C C . TYR A 1 83 ? -15.128 0.848 11.722 1.00 97.69 83 TYR A C 1
ATOM 628 O O . TYR A 1 83 ? -14.307 0.634 10.828 1.00 97.69 83 TYR A O 1
ATOM 636 N N . LYS A 1 84 ? -16.251 1.541 11.492 1.00 98.06 84 LYS A N 1
ATOM 637 C CA . LYS A 1 84 ? -16.662 1.980 10.150 1.00 98.06 84 LYS A CA 1
ATOM 638 C C . LYS A 1 84 ? -15.637 2.900 9.497 1.00 98.06 84 LYS A C 1
ATOM 640 O O . LYS A 1 84 ? -15.481 2.836 8.280 1.00 98.06 84 LYS A O 1
ATOM 645 N N . THR A 1 85 ? -14.948 3.739 10.272 1.00 97.81 85 THR A N 1
ATOM 646 C CA . THR A 1 85 ? -13.903 4.630 9.745 1.00 97.81 85 THR A CA 1
ATOM 647 C C . THR A 1 85 ? -12.714 3.838 9.215 1.00 97.81 85 THR A C 1
ATOM 649 O O . THR A 1 85 ? -12.307 4.090 8.089 1.00 97.81 85 THR A O 1
ATOM 652 N N . ALA A 1 86 ? -12.213 2.848 9.964 1.00 97.56 86 ALA A N 1
ATOM 653 C CA . ALA A 1 86 ? -11.116 1.993 9.505 1.00 97.56 86 ALA A CA 1
ATOM 654 C C . ALA A 1 86 ? -11.481 1.298 8.185 1.00 97.56 86 ALA A C 1
ATOM 656 O O . ALA A 1 86 ? -10.755 1.423 7.209 1.00 97.56 86 ALA A O 1
ATOM 657 N N . LEU A 1 87 ? -12.672 0.696 8.109 1.00 98.12 87 LEU A N 1
ATOM 658 C CA . LEU A 1 87 ? -13.121 0.013 6.893 1.00 98.12 87 LEU A CA 1
ATOM 659 C C . LEU A 1 87 ? -13.364 0.970 5.710 1.00 98.12 87 LEU A C 1
ATOM 661 O O . LEU A 1 87 ? -13.171 0.606 4.553 1.00 98.12 87 LEU A O 1
ATOM 665 N N . THR A 1 88 ? -13.766 2.213 5.992 1.00 98.56 88 THR A N 1
ATOM 666 C CA . THR A 1 88 ? -13.889 3.260 4.964 1.00 98.56 88 THR A CA 1
ATOM 667 C C . THR A 1 88 ? -12.520 3.619 4.397 1.00 98.56 88 THR A C 1
ATOM 669 O O . THR A 1 88 ? -12.392 3.746 3.182 1.00 98.56 88 THR A O 1
ATOM 672 N N . LEU A 1 89 ? -11.495 3.748 5.248 1.00 98.44 89 LEU A N 1
ATOM 673 C CA . LEU A 1 89 ? -10.125 3.971 4.786 1.00 98.44 89 LEU A CA 1
ATOM 674 C C . LEU A 1 89 ? -9.637 2.809 3.917 1.00 98.44 89 LEU A C 1
ATOM 676 O O . LEU A 1 89 ? -9.059 3.073 2.868 1.00 98.44 89 LEU A O 1
ATOM 680 N N . THR A 1 90 ? -9.980 1.565 4.253 1.00 98.44 90 THR A N 1
ATOM 681 C CA . THR A 1 90 ? -9.628 0.388 3.439 1.00 98.44 90 THR A CA 1
ATOM 682 C C . THR A 1 90 ? -10.269 0.434 2.050 1.00 98.44 90 THR A C 1
ATOM 684 O O . THR A 1 90 ? -9.620 0.175 1.029 1.00 98.44 90 THR A O 1
ATOM 687 N N . GLY A 1 91 ? -11.543 0.834 1.983 1.00 98.69 91 GLY A N 1
ATOM 688 C CA . GLY A 1 91 ? -12.235 1.092 0.718 1.00 98.69 91 GLY A CA 1
ATOM 689 C C . GLY A 1 91 ? -11.577 2.216 -0.089 1.00 98.69 91 GLY A C 1
ATOM 690 O O . GLY A 1 91 ? -11.370 2.071 -1.290 1.00 98.69 91 GLY A O 1
ATOM 691 N N . ILE A 1 92 ? -11.179 3.313 0.563 1.00 98.81 92 ILE A N 1
ATOM 692 C CA . ILE A 1 92 ? -10.472 4.428 -0.089 1.00 98.81 92 ILE A CA 1
ATOM 693 C C . ILE A 1 92 ? -9.103 3.982 -0.610 1.00 98.81 92 ILE A C 1
ATOM 695 O O . ILE A 1 92 ? -8.772 4.284 -1.751 1.00 98.81 92 ILE A O 1
ATOM 699 N N . VAL A 1 93 ? -8.322 3.248 0.184 1.00 98.81 93 VAL A N 1
ATOM 700 C CA . VAL A 1 93 ? -6.994 2.748 -0.200 1.00 98.81 93 VAL A CA 1
ATOM 701 C C . VAL A 1 93 ? -7.076 1.903 -1.465 1.00 98.81 93 VAL A C 1
ATOM 703 O O . VAL A 1 93 ? -6.343 2.147 -2.423 1.00 98.81 93 VAL A O 1
ATOM 706 N N . THR A 1 94 ? -7.991 0.936 -1.496 1.00 98.81 94 THR A N 1
ATOM 707 C CA . THR A 1 94 ? -8.184 0.094 -2.683 1.00 98.81 94 THR A CA 1
ATOM 708 C C . THR A 1 94 ? -8.761 0.882 -3.858 1.00 98.81 94 THR A C 1
ATOM 710 O O . THR A 1 94 ? -8.364 0.641 -4.994 1.00 98.81 94 THR A O 1
ATOM 713 N N . GLY A 1 95 ? -9.613 1.883 -3.614 1.00 98.81 95 GLY A N 1
ATOM 714 C CA . GLY A 1 95 ? -10.189 2.712 -4.675 1.00 98.81 95 GLY A CA 1
ATOM 715 C C . GLY A 1 95 ? -9.148 3.613 -5.341 1.00 98.81 95 GLY A C 1
ATOM 716 O O . GLY A 1 95 ? -9.093 3.707 -6.569 1.00 98.81 95 GLY A O 1
ATOM 717 N N . VAL A 1 96 ? -8.274 4.225 -4.538 1.00 98.75 96 VAL A N 1
ATOM 718 C CA . VAL A 1 96 ? -7.125 5.008 -5.013 1.00 98.75 96 VAL A CA 1
ATOM 719 C C . VAL A 1 96 ? -6.164 4.116 -5.799 1.00 98.75 96 VAL A C 1
ATOM 721 O O . VAL A 1 96 ? -5.751 4.507 -6.892 1.00 98.75 96 VAL A O 1
ATOM 724 N N . ALA A 1 97 ? -5.884 2.905 -5.309 1.00 98.75 97 ALA A N 1
ATOM 725 C CA . ALA A 1 97 ? -5.050 1.942 -6.021 1.00 98.75 97 ALA A CA 1
ATOM 726 C C . ALA A 1 97 ? -5.680 1.502 -7.348 1.00 98.75 97 ALA A C 1
ATOM 728 O O . ALA A 1 97 ? -4.994 1.485 -8.363 1.00 98.75 97 ALA A O 1
ATOM 729 N N . CYS A 1 98 ? -6.985 1.218 -7.382 1.00 98.81 98 CYS A N 1
ATOM 730 C CA . CYS A 1 98 ? -7.708 0.883 -8.610 1.00 98.81 98 CYS A CA 1
ATOM 731 C C . CYS A 1 98 ? -7.558 1.989 -9.667 1.00 98.81 98 CYS A C 1
ATOM 733 O O . CYS A 1 98 ? -7.155 1.723 -10.800 1.00 98.81 98 CYS A O 1
ATOM 735 N N . TYR A 1 99 ? -7.789 3.248 -9.275 1.00 98.75 99 TYR A N 1
ATOM 736 C CA . TYR A 1 99 ? -7.580 4.396 -10.156 1.00 98.75 99 TYR A CA 1
ATOM 737 C C . TYR A 1 99 ? -6.135 4.476 -10.668 1.00 98.75 99 TYR A C 1
ATOM 739 O O . TYR A 1 99 ? -5.919 4.632 -11.870 1.00 98.75 99 TYR A O 1
ATOM 747 N N . HIS A 1 100 ? -5.132 4.355 -9.796 1.00 98.69 100 HIS A N 1
ATOM 748 C CA . HIS A 1 100 ? -3.739 4.439 -10.233 1.00 98.69 100 HIS A CA 1
ATOM 749 C C . HIS A 1 100 ? -3.332 3.254 -11.109 1.00 98.69 100 HIS A C 1
ATOM 751 O O . HIS A 1 100 ? -2.612 3.469 -12.080 1.00 98.69 100 HIS A O 1
ATOM 757 N N . TYR A 1 101 ? -3.839 2.044 -10.862 1.00 98.69 101 TYR A N 1
ATOM 758 C CA . TYR A 1 101 ? -3.606 0.899 -11.741 1.00 98.69 101 TYR A CA 1
ATOM 759 C C . TYR A 1 101 ? -4.252 1.082 -13.119 1.00 98.69 101 TYR A C 1
ATOM 761 O O . TYR A 1 101 ? -3.612 0.738 -14.106 1.00 98.69 101 TYR A O 1
ATOM 769 N N . LEU A 1 102 ? -5.425 1.722 -13.231 1.00 98.56 102 LEU A N 1
ATOM 770 C CA . LEU A 1 102 ? -5.981 2.130 -14.533 1.00 98.56 102 LEU A CA 1
ATOM 771 C C . LEU A 1 102 ? -5.035 3.088 -15.278 1.00 98.56 102 LEU A C 1
ATOM 773 O O . LEU A 1 102 ? -4.823 2.952 -16.482 1.00 98.56 102 LEU A O 1
ATOM 777 N N . ARG A 1 103 ? -4.428 4.050 -14.568 1.00 98.31 103 ARG A N 1
ATOM 778 C CA . ARG A 1 103 ? -3.463 4.996 -15.160 1.00 98.31 103 ARG A CA 1
ATOM 779 C C . ARG A 1 103 ? -2.142 4.331 -15.542 1.00 98.31 103 ARG A C 1
ATOM 781 O O . ARG A 1 103 ? -1.593 4.655 -16.593 1.00 98.31 103 ARG A O 1
ATOM 788 N N . ILE A 1 104 ? -1.647 3.416 -14.713 1.00 97.50 104 ILE A N 1
ATOM 789 C CA . ILE A 1 104 ? -0.434 2.627 -14.960 1.00 97.50 104 ILE A CA 1
ATOM 790 C C . ILE A 1 104 ? -0.642 1.711 -16.165 1.00 97.50 104 ILE A C 1
ATOM 792 O O . ILE A 1 104 ? 0.201 1.690 -17.055 1.00 97.50 104 ILE A O 1
ATOM 796 N N . PHE A 1 105 ? -1.779 1.019 -16.231 1.00 97.62 105 PHE A N 1
ATOM 797 C CA . PHE A 1 105 ? -2.151 0.151 -17.343 1.00 97.62 105 PHE A CA 1
ATOM 798 C C . PHE A 1 105 ? -2.206 0.921 -18.665 1.00 97.62 105 PHE A C 1
ATOM 800 O O . PHE A 1 105 ? -1.491 0.577 -19.600 1.00 97.62 105 PHE A O 1
ATOM 807 N N . ALA A 1 106 ? -2.926 2.047 -18.701 1.00 96.88 106 ALA A N 1
ATOM 808 C CA . ALA A 1 106 ? -2.966 2.905 -19.884 1.00 96.88 106 ALA A CA 1
ATOM 809 C C . ALA A 1 106 ? -1.577 3.460 -20.254 1.00 96.88 106 ALA A C 1
ATOM 811 O O . ALA A 1 106 ? -1.242 3.587 -21.431 1.00 96.88 106 ALA A O 1
ATOM 812 N N . SER A 1 107 ? -0.738 3.781 -19.260 1.00 95.19 107 SER A N 1
ATOM 813 C CA . SER A 1 107 ? 0.642 4.209 -19.511 1.00 95.19 107 SER A CA 1
ATOM 814 C C . SER A 1 107 ? 1.491 3.086 -20.110 1.00 95.19 107 SER A C 1
ATOM 816 O O . SER A 1 107 ? 2.321 3.377 -20.969 1.00 95.19 107 SER A O 1
ATOM 818 N N . TRP A 1 108 ? 1.297 1.839 -19.672 1.00 94.75 108 TRP A N 1
ATOM 819 C CA . TRP A 1 108 ? 1.977 0.657 -20.201 1.00 94.75 108 TRP A CA 1
ATOM 820 C C . TRP A 1 108 ? 1.581 0.402 -21.653 1.00 94.75 108 TRP A C 1
ATOM 822 O O . TRP A 1 108 ? 2.455 0.337 -22.511 1.00 94.75 108 TRP A O 1
ATOM 832 N N . GLU A 1 109 ? 0.279 0.379 -21.945 1.00 94.50 109 GLU A N 1
ATOM 833 C CA . GLU A 1 109 ? -0.235 0.254 -23.314 1.00 94.50 109 GLU A CA 1
ATOM 834 C C . GLU A 1 109 ? 0.270 1.383 -24.212 1.00 94.50 109 GLU A C 1
ATOM 836 O O . GLU A 1 109 ? 0.674 1.142 -25.339 1.00 94.50 109 GLU A O 1
ATOM 841 N N . SER A 1 110 ? 0.321 2.623 -23.718 1.00 93.62 110 SER A N 1
ATOM 842 C CA . SER A 1 110 ? 0.797 3.744 -24.535 1.00 93.62 110 SER A CA 1
ATOM 843 C C . SER A 1 110 ? 2.287 3.672 -24.875 1.00 93.62 110 SER A C 1
ATOM 845 O O . SER A 1 110 ? 2.701 4.255 -25.875 1.00 93.62 110 SER A O 1
ATOM 847 N N . ALA A 1 111 ? 3.098 2.991 -24.057 1.00 92.06 111 ALA A N 1
ATOM 848 C CA . ALA A 1 111 ? 4.547 2.909 -24.233 1.00 92.06 111 ALA A CA 1
ATOM 849 C C . ALA A 1 111 ? 4.965 1.884 -25.303 1.00 92.06 111 ALA A C 1
ATOM 851 O O . ALA A 1 111 ? 6.068 1.979 -25.855 1.00 92.06 111 ALA A O 1
ATOM 852 N N . TYR A 1 112 ? 4.082 0.936 -25.623 1.00 91.31 112 TYR A N 1
ATOM 853 C CA . TYR A 1 112 ? 4.339 -0.157 -26.554 1.00 91.31 112 TYR A CA 1
ATOM 854 C C . TYR A 1 112 ? 3.279 -0.226 -27.658 1.00 91.31 112 TYR A C 1
ATOM 856 O O . TYR A 1 112 ? 2.100 -0.012 -27.423 1.00 91.31 112 TYR A O 1
ATOM 864 N N . ALA A 1 113 ? 3.687 -0.567 -28.875 1.00 90.75 113 ALA A N 1
ATOM 865 C CA . ALA A 1 113 ? 2.778 -0.917 -29.957 1.00 90.75 113 ALA A CA 1
ATOM 866 C C . ALA A 1 113 ? 2.922 -2.404 -30.279 1.00 90.75 113 ALA A C 1
ATOM 868 O O . ALA A 1 113 ? 4.035 -2.917 -30.402 1.00 90.75 113 ALA A O 1
ATOM 869 N N . VAL A 1 114 ? 1.791 -3.086 -30.450 1.00 87.62 114 VAL A N 1
ATOM 870 C CA . VAL A 1 114 ? 1.743 -4.474 -30.917 1.00 87.62 114 VAL A CA 1
ATOM 871 C C . VAL A 1 114 ? 1.212 -4.465 -32.346 1.00 87.62 114 VAL A C 1
ATOM 873 O O . VAL A 1 114 ? 0.045 -4.163 -32.576 1.00 87.62 114 VAL A O 1
ATOM 876 N N . THR A 1 115 ? 2.069 -4.767 -33.321 1.00 85.38 115 THR A N 1
ATOM 877 C CA . THR A 1 115 ? 1.691 -4.848 -34.743 1.00 85.38 115 THR A CA 1
ATOM 878 C C . THR A 1 115 ? 2.098 -6.210 -35.286 1.00 85.38 115 THR A C 1
ATOM 880 O O . THR A 1 115 ? 3.262 -6.584 -35.189 1.00 85.38 115 THR A O 1
ATOM 883 N N . ASN A 1 116 ? 1.152 -6.970 -35.848 1.00 83.94 116 ASN A N 1
ATOM 884 C CA . ASN A 1 116 ? 1.395 -8.321 -36.383 1.00 83.94 116 ASN A CA 1
ATOM 885 C C . ASN A 1 116 ? 2.103 -9.266 -35.385 1.00 83.94 116 ASN A C 1
ATOM 887 O O . ASN A 1 116 ? 2.975 -10.043 -35.766 1.00 83.94 116 ASN A O 1
ATOM 891 N N . GLY A 1 117 ? 1.769 -9.166 -34.093 1.00 76.44 117 GLY A N 1
ATOM 892 C CA . GLY A 1 117 ? 2.397 -9.963 -33.030 1.00 76.44 117 GLY A CA 1
ATOM 893 C C . GLY A 1 117 ? 3.833 -9.551 -32.676 1.00 76.44 117 GLY A C 1
ATOM 894 O O . GLY A 1 117 ? 4.468 -10.214 -31.859 1.00 76.44 117 GLY A O 1
ATOM 895 N N . GLN A 1 118 ? 4.351 -8.464 -33.255 1.00 82.38 118 GLN A N 1
ATOM 896 C CA . GLN A 1 118 ? 5.638 -7.880 -32.885 1.00 82.38 118 GLN A CA 1
ATOM 897 C C . GLN A 1 118 ? 5.450 -6.664 -31.984 1.00 82.38 118 GLN A C 1
ATOM 899 O O . GLN A 1 118 ? 4.590 -5.815 -32.228 1.00 82.38 118 GLN A O 1
ATOM 904 N N . LEU A 1 119 ? 6.281 -6.594 -30.946 1.00 89.31 119 LEU A N 1
ATOM 905 C CA . LEU A 1 119 ? 6.297 -5.508 -29.977 1.00 89.31 119 LEU A CA 1
ATOM 906 C C . LEU A 1 119 ? 7.327 -4.450 -30.388 1.00 89.31 119 LEU A C 1
ATOM 908 O O . LEU A 1 119 ? 8.487 -4.778 -30.637 1.00 89.31 119 LEU A O 1
ATOM 912 N N . SER A 1 120 ? 6.924 -3.185 -30.411 1.00 88.62 120 SER A N 1
ATOM 913 C CA . SER A 1 120 ? 7.811 -2.041 -30.639 1.00 88.62 120 SER A CA 1
ATOM 914 C C . SER A 1 120 ? 7.535 -0.921 -29.635 1.00 88.62 120 SER A C 1
ATOM 916 O O . SER A 1 120 ? 6.479 -0.876 -29.007 1.00 88.62 120 SER A O 1
ATOM 918 N N . LEU A 1 121 ? 8.499 -0.019 -29.436 1.00 88.62 121 LEU A N 1
ATOM 919 C CA . LEU A 1 121 ? 8.298 1.169 -28.603 1.00 88.62 121 LEU A CA 1
ATOM 920 C C . LEU A 1 121 ? 7.609 2.271 -29.407 1.00 88.62 121 LEU A C 1
ATOM 922 O O . LEU A 1 121 ? 8.006 2.560 -30.534 1.00 88.62 121 LEU A O 1
ATOM 926 N N . THR A 1 122 ? 6.646 2.952 -28.790 1.00 89.19 122 THR A N 1
ATOM 927 C CA . THR A 1 122 ? 5.961 4.108 -29.399 1.00 89.19 122 THR A CA 1
ATOM 928 C C . THR A 1 122 ? 6.745 5.414 -29.254 1.00 89.19 122 THR A C 1
ATOM 930 O O . THR A 1 122 ? 6.456 6.397 -29.931 1.00 89.19 122 THR A O 1
ATOM 933 N N . GLY A 1 123 ? 7.715 5.449 -28.334 1.00 85.12 123 GLY A N 1
ATOM 934 C CA . GLY A 1 123 ? 8.410 6.665 -27.904 1.00 85.12 123 GLY A CA 1
ATOM 935 C C . GLY A 1 123 ? 7.726 7.397 -26.742 1.00 85.12 123 GLY A C 1
ATOM 936 O O . GLY A 1 123 ? 8.328 8.300 -26.159 1.00 85.12 123 GLY A O 1
ATOM 937 N N . VAL A 1 124 ? 6.515 6.988 -26.346 1.00 88.06 124 VAL A N 1
ATOM 938 C CA . VAL A 1 124 ? 5.867 7.474 -25.121 1.00 88.06 124 VAL A CA 1
ATOM 939 C C . VAL A 1 124 ? 6.515 6.796 -23.916 1.00 88.06 124 VAL A C 1
ATOM 941 O O . VAL A 1 124 ? 6.649 5.576 -23.859 1.00 88.06 124 VAL A O 1
ATOM 944 N N . LYS A 1 125 ? 6.946 7.594 -22.939 1.00 88.50 125 LYS A N 1
ATOM 945 C CA . LYS A 1 125 ? 7.582 7.072 -21.727 1.00 88.50 125 LYS A CA 1
ATOM 946 C C . LYS A 1 125 ? 6.549 6.509 -20.758 1.00 88.50 125 LYS A C 1
ATOM 948 O O . LYS A 1 125 ? 5.492 7.106 -20.554 1.00 88.50 125 LYS A O 1
ATOM 953 N N . PHE A 1 126 ? 6.905 5.416 -20.094 1.00 89.44 126 PHE A N 1
ATOM 954 C CA . PHE A 1 126 ? 6.117 4.881 -18.992 1.00 89.44 126 PHE A CA 1
ATOM 955 C C . PHE A 1 126 ? 6.285 5.738 -17.737 1.00 89.44 126 PHE A C 1
ATOM 957 O O . PHE A 1 126 ? 7.375 6.230 -17.428 1.00 89.44 126 PHE A O 1
ATOM 964 N N . ASN A 1 127 ? 5.179 5.949 -17.031 1.00 89.81 127 ASN A N 1
ATOM 965 C CA . ASN A 1 127 ? 5.111 6.861 -15.903 1.00 89.81 127 ASN A CA 1
ATOM 966 C C . ASN A 1 127 ? 5.120 6.098 -14.572 1.00 89.81 127 ASN A C 1
ATOM 968 O O . ASN A 1 127 ? 4.071 5.722 -14.046 1.00 89.81 127 ASN A O 1
ATOM 972 N N . ASP A 1 128 ? 6.317 5.912 -14.012 1.00 83.69 128 ASP A N 1
ATOM 973 C CA . ASP A 1 128 ? 6.511 5.293 -12.695 1.00 83.69 128 ASP A CA 1
ATOM 974 C C . ASP A 1 128 ? 5.934 6.142 -11.544 1.00 83.69 128 ASP A C 1
ATOM 976 O O . ASP A 1 128 ? 5.624 5.612 -10.471 1.00 83.69 128 ASP A O 1
ATOM 980 N N . ALA A 1 129 ? 5.719 7.447 -11.754 1.00 89.62 129 ALA A N 1
ATOM 981 C CA . ALA A 1 129 ? 5.209 8.338 -10.717 1.00 89.62 129 ALA A CA 1
ATOM 982 C C . ALA A 1 129 ? 3.798 7.986 -10.250 1.00 89.62 129 ALA A C 1
ATOM 984 O O . ALA A 1 129 ? 3.478 8.231 -9.087 1.00 89.62 129 ALA A O 1
ATOM 985 N N . TYR A 1 130 ? 2.956 7.395 -11.107 1.00 94.69 130 TYR A N 1
ATOM 986 C CA . TYR A 1 130 ? 1.609 6.990 -10.693 1.00 94.69 130 TYR A CA 1
ATOM 987 C C . TYR A 1 130 ? 1.639 6.078 -9.470 1.00 94.69 130 TYR A C 1
ATOM 989 O O . TYR A 1 130 ? 0.813 6.240 -8.575 1.00 94.69 130 TYR A O 1
ATOM 997 N N . ARG A 1 131 ? 2.610 5.163 -9.400 1.00 95.88 131 ARG A N 1
ATOM 998 C CA . ARG A 1 131 ? 2.730 4.240 -8.273 1.00 95.88 131 ARG A CA 1
ATOM 999 C C . ARG A 1 131 ? 3.229 4.937 -7.008 1.00 95.88 131 ARG A C 1
ATOM 1001 O O . ARG A 1 131 ? 2.712 4.686 -5.929 1.00 95.88 131 ARG A O 1
ATOM 1008 N N . TYR A 1 132 ? 4.182 5.856 -7.124 1.00 95.19 132 TYR A N 1
ATOM 1009 C CA . TYR A 1 132 ? 4.669 6.601 -5.960 1.00 95.19 132 TYR A CA 1
ATOM 1010 C C . TYR A 1 132 ? 3.639 7.595 -5.416 1.00 95.19 132 TYR A C 1
ATOM 1012 O O . TYR A 1 132 ? 3.550 7.776 -4.204 1.00 95.19 132 TYR A O 1
ATOM 1020 N N . VAL A 1 133 ? 2.829 8.207 -6.283 1.00 95.81 133 VAL A N 1
ATOM 1021 C CA . VAL A 1 133 ? 1.707 9.058 -5.860 1.00 95.81 133 VAL A CA 1
ATOM 1022 C C . VAL A 1 133 ? 0.602 8.222 -5.211 1.00 95.81 133 VAL A C 1
ATOM 1024 O O . VAL A 1 133 ? 0.084 8.637 -4.175 1.00 95.81 133 VAL A O 1
ATOM 1027 N N . ASP A 1 134 ? 0.291 7.034 -5.747 1.00 98.31 134 ASP A N 1
ATOM 1028 C CA . ASP A 1 134 ? -0.574 6.057 -5.070 1.00 98.31 134 ASP A CA 1
ATOM 1029 C C . ASP A 1 134 ? -0.055 5.768 -3.661 1.00 98.31 134 ASP A C 1
ATOM 1031 O O . ASP A 1 134 ? -0.758 6.002 -2.681 1.00 98.31 134 ASP A O 1
ATOM 1035 N N . TRP A 1 135 ? 1.206 5.354 -3.538 1.00 98.44 135 TRP A N 1
ATOM 1036 C CA . TRP A 1 135 ? 1.797 5.013 -2.250 1.00 98.44 135 TRP A CA 1
ATOM 1037 C C . TRP A 1 135 ? 1.819 6.182 -1.272 1.00 98.44 135 TRP A C 1
ATOM 1039 O O . TRP A 1 135 ? 1.508 5.986 -0.098 1.00 98.44 135 TRP A O 1
ATOM 1049 N N . LEU A 1 136 ? 2.109 7.399 -1.734 1.00 97.25 136 LEU A N 1
ATOM 1050 C CA . LEU A 1 136 ? 2.091 8.593 -0.890 1.00 97.25 136 LEU A CA 1
ATOM 1051 C C . LEU A 1 136 ? 0.715 8.818 -0.245 1.00 97.25 136 LEU A C 1
ATOM 1053 O O . LEU A 1 136 ? 0.640 9.300 0.884 1.00 97.25 136 LEU A O 1
ATOM 1057 N N . LEU A 1 137 ? -0.364 8.440 -0.935 1.00 97.44 137 LEU A N 1
ATOM 1058 C CA . LEU A 1 137 ? -1.727 8.505 -0.413 1.00 97.44 137 LEU A CA 1
ATOM 1059 C C . LEU A 1 137 ? -2.078 7.263 0.414 1.00 97.44 137 LEU A C 1
ATOM 1061 O O . LEU A 1 137 ? -2.613 7.382 1.514 1.00 97.44 137 LEU A O 1
ATOM 1065 N N . THR A 1 138 ? -1.788 6.064 -0.091 1.00 98.50 138 THR A N 1
ATOM 1066 C CA . THR A 1 138 ? -2.295 4.817 0.493 1.00 98.50 138 THR A CA 1
ATOM 1067 C C . THR A 1 138 ? -1.476 4.310 1.672 1.00 98.50 138 THR A C 1
ATOM 1069 O O . THR A 1 138 ? -2.051 3.774 2.610 1.00 98.50 138 THR A O 1
ATOM 1072 N N . VAL A 1 139 ? -0.151 4.480 1.670 1.00 98.00 139 VAL A N 1
ATOM 1073 C CA . VAL A 1 139 ? 0.739 3.934 2.714 1.00 98.00 139 VAL A CA 1
ATOM 1074 C C . VAL A 1 139 ? 0.459 4.577 4.081 1.00 98.00 139 VAL A C 1
ATOM 1076 O O . VAL A 1 139 ? 0.312 3.833 5.055 1.00 98.00 139 VAL A O 1
ATOM 1079 N N . PRO A 1 140 ? 0.278 5.912 4.199 1.00 98.12 140 PRO A N 1
ATOM 1080 C CA . PRO A 1 140 ? -0.191 6.509 5.447 1.00 98.12 140 PRO A CA 1
ATOM 1081 C C . PRO A 1 140 ? -1.559 5.970 5.884 1.00 98.12 140 PRO A C 1
ATOM 1083 O O . PRO A 1 140 ? -1.742 5.645 7.054 1.00 98.12 140 PRO A O 1
ATOM 1086 N N . LEU A 1 141 ? -2.510 5.830 4.954 1.00 98.19 141 LEU A N 1
ATOM 1087 C CA . LEU A 1 141 ? -3.862 5.356 5.263 1.00 98.19 141 LEU A CA 1
ATOM 1088 C C . LEU A 1 141 ? -3.885 3.895 5.740 1.00 98.19 141 LEU A C 1
ATOM 1090 O O . LEU A 1 141 ? -4.589 3.608 6.704 1.00 98.19 141 LEU A O 1
ATOM 1094 N N . LEU A 1 142 ? -3.072 3.015 5.145 1.00 97.75 142 LEU A N 1
ATOM 1095 C CA . LEU A 1 142 ? -2.887 1.615 5.562 1.00 97.75 142 LEU A CA 1
ATOM 1096 C C . LEU A 1 142 ? -2.403 1.501 7.017 1.00 97.75 142 LEU A C 1
ATOM 1098 O O . LEU A 1 142 ? -2.848 0.642 7.778 1.00 97.75 142 LEU A O 1
ATOM 1102 N N . LEU A 1 143 ? -1.491 2.383 7.432 1.00 97.44 143 LEU A N 1
ATOM 1103 C CA . LEU A 1 143 ? -1.020 2.411 8.818 1.00 97.44 143 LEU A CA 1
ATOM 1104 C C . LEU A 1 143 ? -2.105 2.961 9.748 1.00 97.44 143 LEU A C 1
ATOM 1106 O O . LEU A 1 143 ? -2.326 2.416 10.828 1.00 97.44 143 LEU A O 1
ATOM 1110 N N . ILE A 1 144 ? -2.810 4.013 9.329 1.00 97.38 144 ILE A N 1
ATOM 1111 C CA . ILE A 1 144 ? -3.873 4.635 10.125 1.00 97.38 144 ILE A CA 1
ATOM 1112 C C . ILE A 1 144 ? -5.041 3.666 10.341 1.00 97.38 144 ILE A C 1
ATOM 1114 O O . ILE A 1 144 ? -5.527 3.560 11.466 1.00 97.38 144 ILE A O 1
ATOM 1118 N N . GLU A 1 145 ? -5.483 2.922 9.325 1.00 97.25 145 GLU A N 1
ATOM 1119 C CA . GLU A 1 145 ? -6.586 1.964 9.485 1.00 97.25 145 GLU A CA 1
ATOM 1120 C C . GLU A 1 145 ? -6.248 0.830 10.463 1.00 97.25 145 GLU A C 1
ATOM 1122 O O . GLU A 1 145 ? -7.106 0.447 11.266 1.00 97.25 145 GLU A O 1
ATOM 1127 N N . LEU A 1 146 ? -4.988 0.374 10.492 1.00 95.81 146 LEU A N 1
ATOM 1128 C CA . LEU A 1 146 ? -4.509 -0.581 11.492 1.00 95.81 146 LEU A CA 1
ATOM 1129 C C . LEU A 1 146 ? -4.604 -0.003 12.908 1.00 95.81 146 LEU A C 1
ATOM 1131 O O . LEU A 1 146 ? -5.085 -0.673 13.820 1.00 95.81 146 LEU A O 1
ATOM 1135 N N . ILE A 1 147 ? -4.180 1.247 13.109 1.00 97.00 147 ILE A N 1
ATOM 1136 C CA . ILE A 1 147 ? -4.274 1.903 14.421 1.00 97.00 147 ILE A CA 1
ATOM 1137 C C . ILE A 1 147 ? -5.738 2.084 14.840 1.00 97.00 147 ILE A C 1
ATOM 1139 O O . ILE A 1 147 ? -6.090 1.809 15.990 1.00 97.00 147 ILE A O 1
ATOM 1143 N N . LEU A 1 148 ? -6.608 2.500 13.916 1.00 97.06 148 LEU A N 1
ATOM 1144 C CA . LEU A 1 148 ? -8.026 2.720 14.197 1.00 97.06 148 LEU A CA 1
ATOM 1145 C C . LEU A 1 148 ? -8.737 1.428 14.617 1.00 97.06 148 LEU A C 1
ATOM 1147 O O . LEU A 1 148 ? -9.499 1.441 15.588 1.00 97.06 148 LEU A O 1
ATOM 1151 N N . VAL A 1 149 ? -8.467 0.298 13.951 1.00 96.19 149 VAL A N 1
ATOM 1152 C CA . VAL A 1 149 ? -9.136 -0.973 14.282 1.00 96.19 149 VAL A CA 1
ATOM 1153 C C . VAL A 1 149 ? -8.731 -1.510 15.666 1.00 96.19 149 VAL A C 1
ATOM 1155 O O . VAL A 1 149 ? -9.481 -2.260 16.297 1.00 96.19 149 VAL A O 1
ATOM 1158 N N . MET A 1 150 ? -7.589 -1.075 16.210 1.00 94.69 150 MET A N 1
ATOM 1159 C CA . MET A 1 150 ? -7.117 -1.472 17.543 1.00 94.69 150 MET A CA 1
ATOM 1160 C C . MET A 1 150 ? -7.868 -0.800 18.703 1.00 94.69 150 MET A C 1
ATOM 1162 O O . MET A 1 150 ? -7.779 -1.307 19.820 1.00 94.69 150 MET A O 1
ATOM 1166 N N . ARG A 1 151 ? -8.664 0.256 18.461 1.00 94.81 151 ARG A N 1
ATOM 1167 C CA . ARG A 1 151 ? -9.450 0.977 19.494 1.00 94.81 151 ARG A CA 1
ATOM 1168 C C . ARG A 1 151 ? -8.588 1.489 20.654 1.00 94.81 151 ARG A C 1
ATOM 1170 O O . ARG A 1 151 ? -8.911 1.290 21.821 1.00 94.81 151 ARG A O 1
ATOM 1177 N N . LEU A 1 152 ? -7.473 2.132 20.317 1.00 94.88 152 LEU A N 1
ATOM 1178 C CA . LEU A 1 152 ? -6.603 2.766 21.308 1.00 94.88 152 LEU A CA 1
ATOM 1179 C C . LEU A 1 152 ? -7.263 4.017 21.894 1.00 94.88 152 LEU A C 1
ATOM 1181 O O . LEU A 1 152 ? -8.272 4.511 21.379 1.00 94.88 152 LEU A O 1
ATOM 1185 N N . THR A 1 153 ? -6.663 4.579 22.943 1.00 95.69 153 THR A N 1
ATOM 1186 C CA . THR A 1 153 ? -7.105 5.885 23.441 1.00 95.69 153 THR A CA 1
ATOM 1187 C C . THR A 1 153 ? -6.972 6.948 22.345 1.00 95.69 153 THR A C 1
ATOM 1189 O O . THR A 1 153 ? -6.181 6.819 21.403 1.00 95.69 153 THR A O 1
ATOM 1192 N N . ARG A 1 154 ? -7.738 8.041 22.454 1.00 95.94 154 ARG A N 1
ATOM 1193 C CA . ARG A 1 154 ? -7.683 9.138 21.473 1.00 95.94 154 ARG A CA 1
ATOM 1194 C C . ARG A 1 154 ? -6.266 9.706 21.332 1.00 95.94 154 ARG A C 1
ATOM 1196 O O . ARG A 1 154 ? -5.821 9.949 20.214 1.00 95.94 154 ARG A O 1
ATOM 1203 N N . ALA A 1 155 ? -5.569 9.887 22.454 1.00 97.19 155 ALA A N 1
ATOM 1204 C CA . ALA A 1 155 ? -4.207 10.410 22.476 1.00 97.19 155 ALA A CA 1
ATOM 1205 C C . ALA A 1 155 ? -3.227 9.471 21.754 1.00 97.19 155 ALA A C 1
ATOM 1207 O O . ALA A 1 155 ? -2.489 9.916 20.876 1.00 97.19 155 ALA A O 1
ATOM 1208 N N . GLU A 1 156 ? -3.271 8.168 22.049 1.00 96.00 156 GLU A N 1
ATOM 1209 C CA . GLU A 1 156 ? -2.427 7.175 21.373 1.00 96.00 156 GLU A CA 1
ATOM 1210 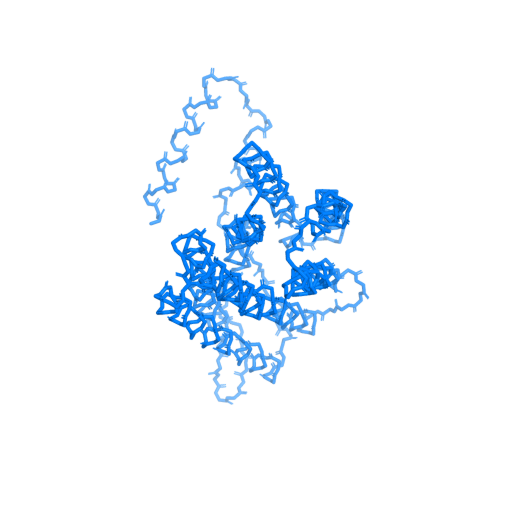C C . GLU A 1 156 ? -2.744 7.063 19.883 1.00 96.00 156 GLU A C 1
ATOM 1212 O O . GLU A 1 156 ? -1.826 6.974 19.069 1.00 96.00 156 GLU A O 1
ATOM 1217 N N . THR A 1 157 ? -4.029 7.097 19.520 1.00 96.50 157 THR A N 1
ATOM 1218 C CA . THR A 1 157 ? -4.480 7.032 18.125 1.00 96.50 157 THR A CA 1
ATOM 1219 C C . THR A 1 157 ? -3.900 8.188 17.320 1.00 96.50 157 THR A C 1
ATOM 1221 O O . THR A 1 157 ? -3.306 7.948 16.270 1.00 96.50 157 THR A O 1
ATOM 1224 N N . ILE A 1 158 ? -4.014 9.425 17.818 1.00 97.31 158 ILE A N 1
ATOM 1225 C CA . ILE A 1 158 ? -3.466 10.615 17.151 1.00 97.31 158 ILE A CA 1
ATOM 1226 C C . ILE A 1 158 ? -1.941 10.523 17.074 1.00 97.31 158 ILE A C 1
ATOM 1228 O O . ILE A 1 158 ? -1.376 10.672 15.995 1.00 97.31 158 ILE A O 1
ATOM 1232 N N . ALA A 1 159 ? -1.271 10.234 18.192 1.00 97.31 159 ALA A N 1
ATOM 1233 C CA . ALA A 1 159 ? 0.187 10.195 18.239 1.00 97.31 159 ALA A CA 1
ATOM 1234 C C . ALA A 1 159 ? 0.772 9.151 17.272 1.00 97.31 159 ALA A C 1
ATOM 1236 O O . ALA A 1 159 ? 1.660 9.468 16.477 1.00 97.31 159 ALA A O 1
ATOM 1237 N N . LYS A 1 160 ? 0.251 7.917 17.298 1.00 96.81 160 LYS A N 1
ATOM 1238 C CA . LYS A 1 160 ? 0.732 6.821 16.444 1.00 96.81 160 LYS A CA 1
ATOM 1239 C C . LYS A 1 160 ? 0.385 7.052 14.975 1.00 96.81 160 LYS A C 1
ATOM 1241 O O . LYS A 1 160 ? 1.260 6.879 14.134 1.00 96.81 160 LYS A O 1
ATOM 1246 N N . SER A 1 161 ? -0.840 7.491 14.672 1.00 97.19 161 SER A N 1
ATOM 1247 C CA . SER A 1 161 ? -1.274 7.785 13.297 1.00 97.19 161 SER A CA 1
ATOM 1248 C C . SER A 1 161 ? -0.432 8.889 12.659 1.00 97.19 161 SER A C 1
ATOM 1250 O O . SER A 1 161 ? 0.039 8.727 11.538 1.00 97.19 161 SER A O 1
ATOM 1252 N N . THR A 1 162 ? -0.180 9.981 13.388 1.00 97.69 162 THR A N 1
ATOM 1253 C CA . THR A 1 162 ? 0.648 11.091 12.897 1.00 97.69 162 THR A CA 1
ATOM 1254 C C . THR A 1 162 ? 2.093 10.653 12.688 1.00 97.69 162 THR A C 1
ATOM 1256 O O . THR A 1 162 ? 2.648 10.892 11.618 1.00 97.69 162 THR A O 1
ATOM 1259 N N . LYS A 1 163 ? 2.703 9.971 13.668 1.00 97.94 163 LYS A N 1
ATOM 1260 C CA . LYS A 1 163 ? 4.089 9.492 13.553 1.00 97.94 163 LYS A CA 1
ATOM 1261 C C . LYS A 1 163 ? 4.257 8.554 12.356 1.00 97.94 163 LYS A C 1
ATOM 1263 O O . LYS A 1 163 ? 5.109 8.793 11.506 1.00 97.94 163 LYS A O 1
ATOM 1268 N N . LEU A 1 164 ? 3.436 7.506 12.286 1.00 97.69 164 LEU A N 1
ATOM 1269 C CA . LEU A 1 164 ? 3.519 6.488 11.240 1.00 97.69 164 LEU A CA 1
ATOM 1270 C C . LEU A 1 164 ? 3.178 7.059 9.860 1.00 97.69 164 LEU A C 1
ATOM 1272 O O . LEU A 1 164 ? 3.877 6.762 8.895 1.00 97.69 164 LEU A O 1
ATOM 1276 N N . GLY A 1 165 ? 2.164 7.923 9.768 1.00 97.38 165 GLY A N 1
ATOM 1277 C CA . GLY A 1 165 ? 1.790 8.587 8.521 1.00 97.38 165 GLY A CA 1
ATOM 1278 C C . GLY A 1 165 ? 2.885 9.514 7.983 1.00 97.38 165 GLY A C 1
ATOM 1279 O O . GLY A 1 165 ? 3.176 9.480 6.789 1.00 97.38 165 GLY A O 1
ATOM 1280 N N . LEU A 1 166 ? 3.542 10.294 8.850 1.00 98.12 166 LEU A N 1
ATOM 1281 C CA . LEU A 1 166 ? 4.657 11.162 8.451 1.00 98.12 166 LEU A CA 1
ATOM 1282 C C . LEU A 1 166 ? 5.894 10.362 8.036 1.00 98.12 166 LEU A C 1
ATOM 1284 O O . LEU A 1 166 ? 6.512 10.688 7.023 1.00 98.12 166 LEU A O 1
ATOM 1288 N N . LEU A 1 167 ? 6.238 9.301 8.775 1.00 98.50 167 LEU A N 1
ATOM 1289 C CA . LEU A 1 167 ? 7.329 8.403 8.390 1.00 98.50 167 LEU A CA 1
ATOM 1290 C C . LEU A 1 167 ? 7.048 7.741 7.037 1.00 98.50 167 LEU A C 1
ATOM 1292 O O . LEU A 1 167 ? 7.942 7.683 6.198 1.00 98.50 167 LEU A O 1
ATOM 1296 N N . ALA A 1 168 ? 5.810 7.299 6.800 1.00 98.00 168 ALA A N 1
ATOM 1297 C CA . ALA A 1 168 ? 5.398 6.725 5.524 1.00 98.00 168 ALA A CA 1
ATOM 1298 C C . ALA A 1 168 ? 5.529 7.732 4.377 1.00 98.00 168 ALA A C 1
ATOM 1300 O O . ALA A 1 168 ? 6.133 7.418 3.355 1.00 98.00 168 ALA A O 1
ATOM 1301 N N . ALA A 1 169 ? 5.027 8.957 4.552 1.00 97.44 169 ALA A N 1
ATOM 1302 C CA . ALA A 1 169 ? 5.164 9.998 3.540 1.00 97.44 169 ALA A CA 1
ATOM 1303 C C . ALA A 1 169 ? 6.641 10.299 3.231 1.00 97.44 169 ALA A C 1
ATOM 1305 O O . ALA A 1 169 ? 7.032 10.336 2.065 1.00 97.44 169 ALA A O 1
ATOM 1306 N N . LEU A 1 170 ? 7.477 10.439 4.266 1.00 98.12 170 LEU A N 1
ATOM 1307 C CA . LEU A 1 170 ? 8.912 10.678 4.110 1.00 98.12 170 LEU A CA 1
ATOM 1308 C C . LEU A 1 170 ? 9.610 9.521 3.381 1.00 98.12 170 LEU A C 1
ATOM 1310 O O . LEU A 1 170 ? 10.393 9.764 2.468 1.00 98.12 170 LEU A O 1
ATOM 1314 N N . MET A 1 171 ? 9.300 8.275 3.741 1.00 98.38 171 MET A N 1
ATOM 1315 C CA . MET A 1 171 ? 9.827 7.072 3.089 1.00 98.38 171 MET A CA 1
ATOM 1316 C C . MET A 1 171 ? 9.561 7.082 1.579 1.00 98.38 171 MET A C 1
ATOM 1318 O O . MET A 1 171 ? 10.489 6.871 0.795 1.00 98.38 171 MET A O 1
ATOM 1322 N N . ILE A 1 172 ? 8.322 7.372 1.168 1.00 97.44 172 ILE A N 1
ATOM 1323 C CA . ILE A 1 172 ? 7.932 7.400 -0.249 1.00 97.44 172 ILE A CA 1
ATOM 1324 C C . ILE A 1 172 ? 8.599 8.566 -0.989 1.00 97.44 172 ILE A C 1
ATOM 1326 O O . ILE A 1 172 ? 9.145 8.365 -2.075 1.00 97.44 172 ILE A O 1
ATOM 1330 N N . VAL A 1 173 ? 8.625 9.761 -0.389 1.00 95.62 173 VAL A N 1
ATOM 1331 C CA . VAL A 1 173 ? 9.278 10.944 -0.977 1.00 95.62 173 VAL A CA 1
ATOM 1332 C C . VAL A 1 173 ? 10.778 10.717 -1.181 1.00 95.62 173 VAL A C 1
ATOM 1334 O O . VAL A 1 173 ? 11.306 11.094 -2.224 1.00 95.62 173 VAL A O 1
ATOM 1337 N N . LEU A 1 174 ? 11.462 10.070 -0.233 1.00 95.25 174 LEU A N 1
ATOM 1338 C CA . LEU A 1 174 ? 12.885 9.735 -0.356 1.00 95.25 174 LEU A CA 1
ATOM 1339 C C . LEU A 1 174 ? 13.147 8.618 -1.374 1.00 95.25 174 LEU A C 1
ATOM 1341 O O . LEU A 1 174 ? 14.193 8.614 -2.013 1.00 95.25 174 LEU A O 1
ATOM 1345 N N . GLY A 1 175 ? 12.223 7.671 -1.540 1.00 94.50 175 GLY A N 1
ATOM 1346 C CA . GLY A 1 175 ? 12.400 6.563 -2.481 1.00 94.50 175 GLY A CA 1
ATOM 1347 C C . GLY A 1 175 ? 12.259 6.983 -3.948 1.00 94.50 175 GLY A C 1
ATOM 1348 O O . GLY A 1 175 ? 12.920 6.412 -4.815 1.00 94.50 175 GLY A O 1
ATOM 1349 N N . TYR A 1 176 ? 11.420 7.984 -4.235 1.00 93.38 176 TYR A N 1
ATOM 1350 C CA . TYR A 1 176 ? 11.062 8.345 -5.608 1.00 93.38 176 TYR A CA 1
ATOM 1351 C C . TYR A 1 176 ? 12.251 8.797 -6.477 1.00 93.38 176 TYR A C 1
ATOM 1353 O O . TYR A 1 176 ? 12.387 8.274 -7.584 1.00 93.38 176 TYR A O 1
ATOM 1361 N N . PRO A 1 177 ? 13.161 9.679 -6.008 1.00 90.94 177 PRO A N 1
ATOM 1362 C CA . PRO A 1 177 ? 14.339 10.056 -6.788 1.00 90.94 177 PRO A CA 1
ATOM 1363 C C . PRO A 1 177 ? 15.230 8.866 -7.164 1.00 90.94 177 PRO A C 1
ATOM 1365 O O . PRO A 1 177 ? 15.829 8.866 -8.236 1.00 90.94 177 PRO A O 1
ATOM 1368 N N . GLY A 1 178 ? 15.301 7.839 -6.311 1.00 91.25 178 GLY A N 1
ATOM 1369 C CA . GLY A 1 178 ? 16.021 6.608 -6.623 1.00 91.25 178 GLY A CA 1
ATOM 1370 C C . GLY A 1 178 ? 15.306 5.747 -7.672 1.00 91.25 178 GLY A C 1
ATOM 1371 O O . GLY A 1 178 ? 15.970 5.124 -8.499 1.00 91.25 178 GLY A O 1
ATOM 1372 N N . GLU A 1 179 ? 13.969 5.722 -7.686 1.00 89.19 179 GLU A N 1
ATOM 1373 C CA . GLU A 1 179 ? 13.205 4.928 -8.661 1.00 89.19 179 GLU A CA 1
ATOM 1374 C C . GLU A 1 179 ? 13.478 5.381 -10.100 1.00 89.19 179 GLU A C 1
ATOM 1376 O O . GLU A 1 179 ? 13.676 4.563 -10.998 1.00 89.19 179 GLU A O 1
ATOM 1381 N N . ILE A 1 180 ? 13.547 6.696 -10.299 1.00 86.25 180 ILE A N 1
ATOM 1382 C CA . ILE A 1 180 ? 13.773 7.316 -11.609 1.00 86.25 180 ILE A CA 1
ATOM 1383 C C . ILE A 1 180 ? 15.257 7.516 -11.943 1.00 86.25 180 ILE A C 1
ATOM 1385 O O . ILE A 1 180 ? 15.577 8.016 -13.023 1.00 86.25 180 ILE A O 1
ATOM 1389 N N . ALA A 1 181 ? 16.167 7.166 -11.029 1.00 86.19 181 ALA A N 1
ATOM 1390 C CA . ALA A 1 181 ? 17.597 7.356 -11.227 1.00 86.19 181 ALA A CA 1
ATOM 1391 C C . ALA A 1 181 ? 18.109 6.539 -12.424 1.00 86.19 181 ALA A C 1
ATOM 1393 O O . ALA A 1 181 ? 17.796 5.357 -12.581 1.00 86.19 181 ALA A O 1
ATOM 1394 N N . GLY A 1 182 ? 18.926 7.181 -13.263 1.00 80.75 182 GLY A N 1
ATOM 1395 C CA . GLY A 1 182 ? 19.578 6.538 -14.408 1.00 80.75 182 GLY A CA 1
ATOM 1396 C C . GLY A 1 182 ? 20.860 5.784 -14.047 1.00 80.75 182 GLY A C 1
ATOM 1397 O O . GLY A 1 182 ? 21.353 5.006 -14.860 1.00 80.75 182 GLY A O 1
ATOM 1398 N N . ASP A 1 183 ? 21.396 6.003 -12.845 1.00 84.50 183 ASP A N 1
ATOM 1399 C CA . ASP A 1 183 ? 22.642 5.413 -12.368 1.00 84.50 183 ASP A CA 1
ATOM 1400 C C . ASP A 1 183 ? 22.466 4.688 -11.023 1.00 84.50 183 ASP A C 1
ATOM 1402 O O . ASP A 1 183 ? 21.617 5.028 -10.194 1.00 84.50 183 ASP A O 1
ATOM 1406 N N . SER A 1 184 ? 23.299 3.667 -10.810 1.00 87.69 184 SER A N 1
ATOM 1407 C CA . SER A 1 184 ? 23.240 2.806 -9.624 1.00 87.69 184 SER A CA 1
ATOM 1408 C C . SER A 1 184 ? 23.616 3.548 -8.334 1.00 87.69 184 SER A C 1
ATOM 1410 O O . SER A 1 184 ? 23.022 3.293 -7.289 1.00 87.69 184 SER A O 1
ATOM 1412 N N . GLY A 1 185 ? 24.557 4.499 -8.390 1.00 91.19 185 GLY A N 1
ATOM 1413 C CA . GLY A 1 185 ? 25.028 5.231 -7.208 1.00 91.19 185 GLY A CA 1
ATOM 1414 C C . GLY A 1 185 ? 23.931 6.096 -6.589 1.00 91.19 185 GLY A C 1
ATOM 1415 O O . GLY A 1 185 ? 23.651 5.990 -5.393 1.00 91.19 185 GLY A O 1
ATOM 1416 N N . THR A 1 186 ? 23.245 6.886 -7.416 1.00 90.56 186 THR A N 1
ATOM 1417 C CA . THR A 1 186 ? 22.081 7.683 -7.012 1.00 90.56 186 THR A CA 1
ATOM 1418 C C . THR A 1 186 ? 20.958 6.787 -6.492 1.00 90.56 186 THR A C 1
ATOM 1420 O O . THR A 1 186 ? 20.367 7.085 -5.451 1.00 90.56 186 THR A O 1
ATOM 1423 N N . ARG A 1 187 ? 20.685 5.656 -7.160 1.00 91.88 187 ARG A N 1
ATOM 1424 C CA . ARG A 1 187 ? 19.650 4.708 -6.723 1.00 91.88 187 ARG A CA 1
ATOM 1425 C C . ARG A 1 187 ? 19.954 4.115 -5.340 1.00 91.88 187 ARG A C 1
ATOM 1427 O O . ARG A 1 187 ? 19.058 4.102 -4.496 1.00 91.88 187 ARG A O 1
ATOM 1434 N N . TRP A 1 188 ? 21.198 3.711 -5.069 1.00 95.62 188 TRP A N 1
ATOM 1435 C CA . TRP A 1 188 ? 21.630 3.214 -3.753 1.00 95.62 188 TRP A CA 1
ATOM 1436 C C . TRP A 1 188 ? 21.560 4.273 -2.652 1.00 95.62 188 TRP A C 1
ATOM 1438 O O . TRP A 1 188 ? 21.143 3.959 -1.533 1.00 95.62 188 TRP A O 1
ATOM 1448 N N . LEU A 1 189 ? 21.932 5.521 -2.951 1.00 95.88 189 LEU A N 1
ATOM 1449 C CA . LEU A 1 189 ? 21.842 6.629 -1.997 1.00 95.88 189 LEU A CA 1
ATOM 1450 C C . LEU A 1 189 ? 20.394 6.842 -1.538 1.00 95.88 189 LEU A C 1
ATOM 1452 O O . LEU A 1 189 ? 20.111 6.809 -0.340 1.00 95.88 189 LEU A O 1
ATOM 1456 N N . TRP A 1 190 ? 19.469 7.020 -2.482 1.00 96.69 190 TRP A N 1
ATOM 1457 C CA . TRP A 1 190 ? 18.062 7.280 -2.165 1.00 96.69 190 TRP A CA 1
ATOM 1458 C C . TRP A 1 190 ? 17.354 6.070 -1.561 1.00 96.69 190 TRP A C 1
ATOM 1460 O O . TRP A 1 190 ? 16.540 6.236 -0.651 1.00 96.69 190 TRP A O 1
ATOM 1470 N N . TRP A 1 191 ? 17.716 4.855 -1.983 1.00 96.62 191 TRP A N 1
ATOM 1471 C CA . TRP A 1 191 ? 17.284 3.634 -1.306 1.00 96.62 191 TRP A CA 1
ATOM 1472 C C . TRP A 1 191 ? 17.700 3.646 0.166 1.00 96.62 191 TRP A C 1
ATOM 1474 O O . TRP A 1 191 ? 16.854 3.496 1.044 1.00 96.62 191 TRP A O 1
ATOM 1484 N N . SER A 1 192 ? 18.977 3.918 0.451 1.00 97.56 192 SER A N 1
ATOM 1485 C CA . SER A 1 192 ? 19.505 3.939 1.822 1.00 97.56 192 SER A CA 1
ATOM 1486 C C . SER A 1 192 ? 18.807 4.994 2.683 1.00 97.56 192 SER A C 1
ATOM 1488 O O . SER A 1 192 ? 18.455 4.723 3.830 1.00 97.56 192 SER A O 1
ATOM 1490 N N . LEU A 1 193 ? 18.543 6.178 2.119 1.00 97.88 193 LEU A N 1
ATOM 1491 C CA . LEU A 1 193 ? 17.801 7.238 2.803 1.00 97.88 193 LEU A CA 1
ATOM 1492 C C . LEU A 1 193 ? 16.343 6.841 3.078 1.00 97.88 193 LEU A C 1
ATOM 1494 O O . LEU A 1 193 ? 15.852 7.087 4.177 1.00 97.88 193 LEU A O 1
ATOM 1498 N N . SER A 1 194 ? 15.660 6.200 2.125 1.00 98.06 194 SER A N 1
ATOM 1499 C CA . SER A 1 194 ? 14.281 5.708 2.290 1.00 98.06 194 SER A CA 1
ATOM 1500 C C . SER A 1 194 ? 14.180 4.559 3.307 1.00 98.06 194 SER A C 1
ATOM 1502 O O . SER A 1 194 ? 13.194 4.456 4.042 1.00 98.06 194 SER A O 1
ATOM 1504 N N . MET A 1 195 ? 15.232 3.745 3.441 1.00 98.38 195 MET A N 1
ATOM 1505 C CA . MET A 1 195 ? 15.282 2.650 4.414 1.00 98.38 195 MET A CA 1
ATOM 1506 C C . MET A 1 195 ? 15.301 3.122 5.876 1.00 98.38 195 MET A C 1
ATOM 1508 O O . MET A 1 195 ? 14.891 2.365 6.759 1.00 98.38 195 MET A O 1
ATOM 1512 N N . ILE A 1 196 ? 15.714 4.365 6.156 1.00 98.44 196 ILE A N 1
ATOM 1513 C CA . ILE A 1 196 ? 15.711 4.933 7.515 1.00 98.44 196 ILE A CA 1
ATOM 1514 C C . ILE A 1 196 ? 14.276 5.034 8.071 1.00 98.44 196 ILE A C 1
ATOM 1516 O O . ILE A 1 196 ? 13.981 4.354 9.060 1.00 98.44 196 ILE A O 1
ATOM 1520 N N . PRO A 1 197 ? 13.346 5.813 7.474 1.00 98.38 197 PRO A N 1
ATOM 1521 C CA . PRO A 1 197 ? 11.967 5.866 7.952 1.00 98.38 197 PRO A CA 1
ATOM 1522 C C . PRO A 1 197 ? 11.251 4.516 7.832 1.00 98.38 197 PRO A C 1
ATOM 1524 O O . PRO A 1 197 ? 10.471 4.187 8.724 1.00 98.38 197 PRO A O 1
ATOM 1527 N N . PHE A 1 198 ? 11.550 3.701 6.811 1.00 98.31 198 PHE A N 1
ATOM 1528 C CA . PHE A 1 198 ? 11.014 2.339 6.707 1.00 98.31 198 PHE A CA 1
ATOM 1529 C C . PHE A 1 198 ? 11.353 1.492 7.943 1.00 98.31 198 PHE A C 1
ATOM 1531 O O . PHE A 1 198 ? 10.470 0.895 8.559 1.00 98.31 198 PHE A O 1
ATOM 1538 N N . THR A 1 199 ? 12.622 1.487 8.356 1.00 98.12 199 THR A N 1
ATOM 1539 C CA . THR A 1 199 ? 13.070 0.727 9.530 1.00 98.12 199 THR A CA 1
ATOM 1540 C C . THR A 1 199 ? 12.395 1.235 10.803 1.00 98.12 199 THR A C 1
ATOM 1542 O O . THR A 1 199 ? 11.966 0.431 11.631 1.00 98.12 199 THR A O 1
ATOM 1545 N N . LEU A 1 200 ? 12.221 2.553 10.947 1.00 98.19 200 LEU A N 1
ATOM 1546 C CA . LEU A 1 200 ? 11.490 3.135 12.077 1.00 98.19 200 LEU A CA 1
ATOM 1547 C C . LEU A 1 200 ? 10.021 2.683 12.115 1.00 98.19 200 LEU A C 1
ATOM 1549 O O . LEU A 1 200 ? 9.531 2.333 13.188 1.00 98.19 200 LEU A O 1
ATOM 1553 N N . ILE A 1 201 ? 9.342 2.618 10.962 1.00 98.00 201 ILE A N 1
ATOM 1554 C CA . ILE A 1 201 ? 7.979 2.068 10.856 1.00 98.00 201 ILE A CA 1
ATOM 1555 C C . ILE A 1 201 ? 7.964 0.606 11.308 1.00 98.00 201 ILE A C 1
ATOM 1557 O O . ILE A 1 201 ? 7.140 0.235 12.141 1.00 98.00 201 ILE A O 1
ATOM 1561 N N . VAL A 1 202 ? 8.885 -0.224 10.813 1.00 97.12 202 VAL A N 1
ATOM 1562 C CA . VAL A 1 202 ? 8.968 -1.647 11.187 1.00 97.12 202 VAL A CA 1
ATOM 1563 C C . VAL A 1 202 ? 9.184 -1.818 12.695 1.00 97.12 202 VAL A C 1
ATOM 1565 O O . VAL A 1 202 ? 8.504 -2.633 13.327 1.00 97.12 202 VAL A O 1
ATOM 1568 N N . VAL A 1 203 ? 10.075 -1.021 13.295 1.00 96.69 203 VAL A N 1
ATOM 1569 C CA . VAL A 1 203 ? 10.310 -1.017 14.747 1.00 96.69 203 VAL A CA 1
ATOM 1570 C C . VAL A 1 203 ? 9.046 -0.610 15.506 1.00 96.69 203 VAL A C 1
ATOM 1572 O O . VAL A 1 203 ? 8.664 -1.288 16.461 1.00 96.69 203 VAL A O 1
ATOM 1575 N N . ASP A 1 204 ? 8.350 0.445 15.082 1.00 95.56 204 ASP A N 1
ATOM 1576 C CA . ASP A 1 204 ? 7.096 0.863 15.716 1.00 95.56 204 ASP A CA 1
ATOM 1577 C C . ASP A 1 204 ? 5.999 -0.202 15.598 1.00 95.56 204 ASP A C 1
ATOM 1579 O O . ASP A 1 204 ? 5.266 -0.434 16.562 1.00 95.56 204 ASP A O 1
ATOM 1583 N N . LEU A 1 205 ? 5.901 -0.893 14.460 1.00 94.69 205 LEU A N 1
ATOM 1584 C CA . LEU A 1 205 ? 4.928 -1.965 14.258 1.00 94.69 205 LEU A CA 1
ATOM 1585 C C . LEU A 1 205 ? 5.212 -3.170 15.168 1.00 94.69 205 LEU A C 1
ATOM 1587 O O . LEU A 1 205 ? 4.287 -3.707 15.781 1.00 94.69 205 LEU A O 1
ATOM 1591 N N . PHE A 1 206 ? 6.470 -3.598 15.311 1.00 92.31 206 PHE A N 1
ATOM 1592 C CA . PHE A 1 206 ? 6.809 -4.776 16.121 1.00 92.31 206 PHE A CA 1
ATOM 1593 C C . PHE A 1 206 ? 6.952 -4.494 17.615 1.00 92.31 206 PHE A C 1
ATOM 1595 O O . PHE A 1 206 ? 6.462 -5.281 18.431 1.00 92.31 206 PHE A O 1
ATOM 1602 N N . VAL A 1 207 ? 7.601 -3.390 17.974 1.00 93.25 207 VAL A N 1
ATOM 1603 C CA . VAL A 1 207 ? 7.884 -3.011 19.363 1.00 93.25 207 VAL A CA 1
ATOM 1604 C C . VAL A 1 207 ? 6.807 -2.061 19.873 1.00 93.25 207 VAL A C 1
ATOM 1606 O O . VAL A 1 207 ? 6.167 -2.336 20.889 1.00 93.25 207 VAL A O 1
ATOM 1609 N N . GLY A 1 208 ? 6.544 -0.980 19.137 1.00 90.62 208 GLY A N 1
ATOM 1610 C CA . GLY A 1 208 ? 5.634 0.091 19.551 1.00 90.62 208 GLY A CA 1
ATOM 1611 C C . GLY A 1 208 ? 4.157 -0.310 19.648 1.00 90.62 208 GLY A C 1
ATOM 1612 O O . GLY A 1 208 ? 3.409 0.329 20.395 1.00 90.62 208 GLY A O 1
ATOM 1613 N N . LEU A 1 209 ? 3.719 -1.356 18.937 1.00 92.31 209 LEU A N 1
ATOM 1614 C CA . LEU A 1 209 ? 2.353 -1.899 19.025 1.00 92.31 209 LEU A CA 1
ATOM 1615 C C . LEU A 1 209 ? 2.236 -3.146 19.910 1.00 92.31 209 LEU A C 1
ATOM 1617 O O . LEU A 1 209 ? 1.121 -3.602 20.154 1.00 92.31 209 LEU A O 1
ATOM 1621 N N . LYS A 1 210 ? 3.341 -3.698 20.431 1.00 92.69 210 LYS A N 1
ATOM 1622 C CA . LYS A 1 210 ? 3.329 -4.973 21.171 1.00 92.69 210 LYS A CA 1
ATOM 1623 C C . LYS A 1 210 ? 2.357 -4.960 22.356 1.00 92.69 210 LYS A C 1
ATOM 1625 O O . LYS A 1 210 ? 1.548 -5.874 22.485 1.00 92.69 210 LYS A O 1
ATOM 1630 N N . SER A 1 211 ? 2.412 -3.912 23.182 1.00 92.25 211 SER A N 1
ATOM 1631 C CA . SER A 1 211 ? 1.512 -3.747 24.334 1.00 92.25 211 SER A CA 1
ATOM 1632 C C . SER A 1 211 ? 0.054 -3.585 23.890 1.00 92.25 211 SER A C 1
ATOM 1634 O O . SER A 1 211 ? -0.828 -4.298 24.358 1.00 92.25 211 SER A O 1
ATOM 1636 N N . SER A 1 212 ? -0.186 -2.734 22.889 1.00 92.12 212 SER A N 1
ATOM 1637 C CA . SER A 1 212 ? -1.519 -2.477 22.338 1.00 92.12 212 SER A CA 1
ATOM 1638 C C . SER A 1 212 ? -2.177 -3.713 21.706 1.00 92.12 212 SER A C 1
ATOM 1640 O O . SER A 1 212 ? -3.401 -3.812 21.678 1.00 92.12 212 SER A O 1
ATOM 1642 N N . ILE A 1 213 ? -1.384 -4.656 21.185 1.00 92.81 213 ILE A N 1
ATOM 1643 C CA . ILE A 1 213 ? -1.869 -5.952 20.687 1.00 92.81 213 ILE A CA 1
ATOM 1644 C C . ILE A 1 213 ? -2.196 -6.885 21.859 1.00 92.81 213 ILE A C 1
ATOM 1646 O O . ILE A 1 213 ? -3.213 -7.574 21.825 1.00 92.81 213 ILE A O 1
ATOM 1650 N N . ALA A 1 214 ? -1.369 -6.904 22.908 1.00 93.62 214 ALA A N 1
ATOM 1651 C CA . ALA A 1 214 ? -1.581 -7.763 24.074 1.00 93.62 214 ALA A CA 1
ATOM 1652 C C . ALA A 1 214 ? -2.891 -7.448 24.820 1.00 93.62 214 ALA A C 1
ATOM 1654 O O . ALA A 1 214 ? -3.516 -8.363 25.356 1.00 93.62 214 ALA A O 1
ATOM 1655 N N . THR A 1 215 ? -3.339 -6.189 24.797 1.00 92.38 215 THR A N 1
ATOM 1656 C CA . THR A 1 215 ? -4.606 -5.753 25.406 1.00 92.38 215 THR A CA 1
ATOM 1657 C C . THR A 1 215 ? -5.844 -6.053 24.558 1.00 92.38 215 THR A C 1
ATOM 1659 O O . THR A 1 215 ? -6.962 -5.867 25.032 1.00 92.38 215 THR A O 1
ATOM 1662 N N . GLN A 1 216 ? -5.689 -6.539 23.320 1.00 94.00 216 GLN A N 1
ATOM 1663 C CA . GLN A 1 216 ? -6.836 -6.900 22.485 1.00 94.00 216 GLN A CA 1
ATOM 1664 C C . GLN A 1 216 ? -7.572 -8.133 23.047 1.00 94.00 216 GLN A C 1
ATOM 1666 O O . GLN A 1 216 ? -6.924 -9.027 23.623 1.00 94.00 216 GLN A O 1
ATOM 1671 N N . PRO A 1 217 ? -8.900 -8.236 22.824 1.00 91.31 217 PRO A N 1
ATOM 1672 C CA . PRO A 1 217 ? -9.675 -9.421 23.179 1.00 91.31 217 PRO A CA 1
ATOM 1673 C C . PRO A 1 217 ? -9.059 -10.698 22.598 1.00 91.31 217 PRO A C 1
ATOM 1675 O O . PRO A 1 217 ? -8.551 -10.699 21.473 1.00 91.31 217 PRO A O 1
ATOM 1678 N N . ALA A 1 218 ? -9.113 -11.799 23.353 1.00 90.69 218 ALA A N 1
ATOM 1679 C CA . ALA A 1 218 ? -8.477 -13.061 22.968 1.00 90.69 218 ALA A CA 1
ATOM 1680 C C . ALA A 1 218 ? -8.959 -13.580 21.599 1.00 90.69 218 ALA A C 1
ATOM 1682 O O . ALA A 1 218 ? -8.152 -14.080 20.819 1.00 90.69 218 ALA A O 1
ATOM 1683 N N . SER A 1 219 ? -10.241 -13.371 21.277 1.00 88.44 219 SER A N 1
ATOM 1684 C CA . SER A 1 219 ? -10.866 -13.765 20.007 1.00 88.44 219 SER A CA 1
ATOM 1685 C C . SER A 1 219 ? -10.272 -13.078 18.771 1.00 88.44 219 SER A C 1
ATOM 1687 O O . SER A 1 219 ? -10.357 -13.626 17.676 1.00 88.44 219 SER A O 1
ATOM 1689 N N . VAL A 1 220 ? -9.650 -11.901 18.923 1.00 93.38 220 VAL A N 1
ATOM 1690 C CA . VAL A 1 220 ? -9.136 -11.098 17.794 1.00 93.38 220 VAL A CA 1
ATOM 1691 C C . VAL A 1 220 ? -7.639 -10.825 17.860 1.00 93.38 220 VAL A C 1
ATOM 1693 O O . VAL A 1 220 ? -7.049 -10.394 16.872 1.00 93.38 220 VAL A O 1
ATOM 1696 N N . ARG A 1 221 ? -6.991 -11.095 18.998 1.00 93.81 221 ARG A N 1
ATOM 1697 C CA . ARG A 1 221 ? -5.562 -10.827 19.217 1.00 93.81 221 ARG A CA 1
ATOM 1698 C C . ARG A 1 221 ? -4.672 -11.444 18.139 1.00 93.81 221 ARG A C 1
ATOM 1700 O O . ARG A 1 221 ? -3.761 -10.780 17.644 1.00 93.81 221 ARG A O 1
ATOM 1707 N N . ASN A 1 222 ? -4.963 -12.685 17.745 1.00 94.56 222 ASN A N 1
ATOM 1708 C CA . ASN A 1 222 ? -4.219 -13.369 16.689 1.00 94.56 222 ASN A CA 1
ATOM 1709 C C . ASN A 1 222 ? -4.418 -12.692 15.330 1.00 94.56 222 ASN A C 1
ATOM 1711 O O . ASN A 1 222 ? -3.436 -12.481 14.630 1.00 94.56 222 ASN A O 1
ATOM 1715 N N . LEU A 1 223 ? -5.640 -12.259 14.999 1.00 94.25 223 LEU A N 1
ATOM 1716 C CA . LEU A 1 223 ? -5.912 -11.533 13.756 1.00 94.25 223 LEU A CA 1
ATOM 1717 C C . LEU A 1 223 ? -5.153 -10.202 13.696 1.00 94.25 223 LEU A C 1
ATOM 1719 O O . LEU A 1 223 ? -4.550 -9.896 12.672 1.00 94.25 223 LEU A O 1
ATOM 1723 N N . VAL A 1 224 ? -5.110 -9.441 14.794 1.00 94.25 224 VAL A N 1
ATOM 1724 C CA . VAL A 1 224 ? -4.338 -8.185 14.857 1.00 94.25 224 VAL A CA 1
ATOM 1725 C C . VAL A 1 224 ? -2.833 -8.455 14.724 1.00 94.25 224 VAL A C 1
ATOM 1727 O O . VAL A 1 224 ? -2.133 -7.737 14.009 1.00 94.25 224 VAL A O 1
ATOM 1730 N N . SER A 1 225 ? -2.323 -9.516 15.360 1.00 94.06 225 SER A N 1
ATOM 1731 C CA . SER A 1 225 ? -0.922 -9.932 15.203 1.00 94.06 225 SER A CA 1
ATOM 1732 C C . SER A 1 225 ? -0.603 -10.347 13.761 1.00 94.06 225 SER A C 1
ATOM 1734 O O . SER A 1 225 ? 0.446 -9.963 13.239 1.00 94.06 225 SER A O 1
ATOM 1736 N N . SER A 1 226 ? -1.513 -11.074 13.105 1.00 94.50 226 SER A N 1
ATOM 1737 C CA . SER A 1 226 ? -1.406 -11.455 11.695 1.00 94.50 226 SER A CA 1
ATOM 1738 C C . SER A 1 226 ? -1.456 -10.244 10.771 1.00 94.50 226 SER A C 1
ATOM 1740 O O . SER A 1 226 ? -0.637 -10.173 9.865 1.00 94.50 226 SER A O 1
ATOM 1742 N N . ALA A 1 227 ? -2.339 -9.270 11.014 1.00 94.75 227 ALA A N 1
ATOM 1743 C CA . ALA A 1 227 ? -2.392 -8.033 10.236 1.00 94.75 227 ALA A CA 1
ATOM 1744 C C . ALA A 1 227 ? -1.050 -7.292 10.296 1.00 94.75 227 ALA A C 1
ATOM 1746 O O . ALA A 1 227 ? -0.474 -7.002 9.253 1.00 94.75 227 ALA A O 1
ATOM 1747 N N . ARG A 1 228 ? -0.484 -7.110 11.499 1.00 95.06 228 ARG A N 1
ATOM 1748 C CA . ARG A 1 228 ? 0.870 -6.554 11.669 1.00 95.06 228 ARG A CA 1
ATOM 1749 C C . ARG A 1 228 ? 1.922 -7.354 10.892 1.00 95.06 228 ARG A C 1
ATOM 1751 O O . ARG A 1 228 ? 2.779 -6.760 10.241 1.00 95.06 228 ARG A O 1
ATOM 1758 N N . LEU A 1 229 ? 1.897 -8.685 10.996 1.00 95.12 229 LEU A N 1
ATOM 1759 C CA . LEU A 1 229 ? 2.881 -9.545 10.336 1.00 95.12 229 LEU A CA 1
ATOM 1760 C C . LEU A 1 229 ? 2.782 -9.433 8.811 1.00 95.12 229 LEU A C 1
ATOM 1762 O O . LEU A 1 229 ? 3.803 -9.269 8.151 1.00 95.12 229 LEU A O 1
ATOM 1766 N N . VAL A 1 230 ? 1.567 -9.475 8.264 1.00 93.94 230 VAL A N 1
ATOM 1767 C CA . VAL A 1 230 ? 1.315 -9.315 6.829 1.00 93.94 230 VAL A CA 1
ATOM 1768 C C . VAL A 1 230 ? 1.787 -7.950 6.353 1.00 93.94 230 VAL A C 1
ATOM 1770 O O . VAL A 1 230 ? 2.479 -7.907 5.338 1.00 93.94 230 VAL A O 1
ATOM 1773 N N . THR A 1 231 ? 1.509 -6.865 7.088 1.00 93.19 231 THR A N 1
ATOM 1774 C CA . THR A 1 231 ? 2.040 -5.532 6.761 1.00 93.19 231 THR A CA 1
ATOM 1775 C C . THR A 1 231 ? 3.555 -5.581 6.627 1.00 93.19 231 THR A C 1
ATOM 1777 O O . THR A 1 231 ? 4.076 -5.244 5.575 1.00 93.19 231 THR A O 1
ATOM 1780 N N . VAL A 1 232 ? 4.285 -6.058 7.640 1.00 94.00 232 VAL A N 1
ATOM 1781 C CA . VAL A 1 232 ? 5.752 -6.006 7.572 1.00 94.00 232 VAL A CA 1
ATOM 1782 C C . VAL A 1 232 ? 6.320 -6.952 6.517 1.00 94.00 232 VAL A C 1
ATOM 1784 O O . VAL A 1 232 ? 7.190 -6.541 5.756 1.00 94.00 232 VAL A O 1
ATOM 1787 N N . LEU A 1 233 ? 5.834 -8.193 6.427 1.00 93.25 233 LEU A N 1
ATOM 1788 C CA . LEU A 1 233 ? 6.354 -9.155 5.451 1.00 93.25 233 LEU A CA 1
ATOM 1789 C C . LEU A 1 233 ? 6.134 -8.684 4.012 1.00 93.25 233 LEU A C 1
ATOM 1791 O O . LEU A 1 233 ? 7.063 -8.732 3.209 1.00 93.25 233 LEU A O 1
ATOM 1795 N N . SER A 1 234 ? 4.933 -8.197 3.696 1.00 92.12 234 SER A N 1
ATOM 1796 C CA . SER A 1 234 ? 4.651 -7.652 2.364 1.00 92.12 234 SER A CA 1
ATOM 1797 C C . SER A 1 234 ? 5.449 -6.375 2.099 1.00 92.12 234 SER A C 1
ATOM 1799 O O . SER A 1 234 ? 6.001 -6.211 1.012 1.00 92.12 234 SER A O 1
ATOM 1801 N N . TRP A 1 235 ? 5.603 -5.507 3.102 1.00 94.75 235 TRP A N 1
ATOM 1802 C CA . TRP A 1 235 ? 6.317 -4.246 2.938 1.00 94.75 235 TRP A CA 1
ATOM 1803 C C . TRP A 1 235 ? 7.828 -4.427 2.772 1.00 94.75 235 TRP A C 1
ATOM 1805 O O . TRP A 1 235 ? 8.437 -3.701 1.992 1.00 94.75 235 TRP A O 1
ATOM 1815 N N . CYS A 1 236 ? 8.430 -5.430 3.419 1.00 94.81 236 CYS A N 1
ATOM 1816 C CA . CYS A 1 236 ? 9.834 -5.801 3.217 1.00 94.81 236 CYS A CA 1
ATOM 1817 C C . CYS A 1 236 ? 10.129 -6.274 1.787 1.00 94.81 236 CYS A C 1
ATOM 1819 O O . CYS A 1 236 ? 11.285 -6.239 1.367 1.00 94.81 236 CYS A O 1
ATOM 1821 N N . PHE A 1 237 ? 9.117 -6.687 1.021 1.00 94.88 237 PHE A N 1
ATOM 1822 C CA . PHE A 1 237 ? 9.322 -7.108 -0.360 1.00 94.88 237 PHE A CA 1
ATOM 1823 C C . PHE A 1 237 ? 9.499 -5.918 -1.320 1.00 94.88 237 PHE A C 1
ATOM 1825 O O . PHE A 1 237 ? 10.260 -6.028 -2.276 1.00 94.88 237 PHE A O 1
ATOM 1832 N N . TYR A 1 238 ? 8.921 -4.742 -1.040 1.00 96.12 238 TYR A N 1
ATOM 1833 C CA . TYR A 1 238 ? 9.117 -3.542 -1.874 1.00 96.12 238 TYR A CA 1
ATOM 1834 C C . TYR A 1 238 ? 10.588 -3.104 -2.004 1.00 96.12 238 TYR A C 1
ATOM 1836 O O . TYR A 1 238 ? 11.040 -2.948 -3.138 1.00 96.12 238 TYR A O 1
ATOM 1844 N N . PRO A 1 239 ? 11.380 -2.933 -0.922 1.00 95.94 239 PRO A N 1
ATOM 1845 C CA . PRO A 1 239 ? 12.788 -2.569 -1.059 1.00 95.94 239 PRO A CA 1
ATOM 1846 C C . PRO A 1 239 ? 13.621 -3.675 -1.716 1.00 95.94 239 PRO A C 1
ATOM 1848 O O . PRO A 1 239 ? 14.631 -3.357 -2.334 1.00 95.94 239 PRO A O 1
ATOM 1851 N N . ILE A 1 240 ? 13.202 -4.946 -1.638 1.00 94.50 240 ILE A N 1
ATOM 1852 C CA . ILE A 1 240 ? 13.832 -6.052 -2.378 1.00 94.50 240 ILE A CA 1
ATOM 1853 C C . ILE A 1 240 ? 13.578 -5.894 -3.884 1.00 94.50 240 ILE A C 1
ATOM 1855 O O . ILE A 1 240 ? 14.507 -5.948 -4.685 1.00 94.50 240 ILE A O 1
ATOM 1859 N N . VAL A 1 241 ? 12.330 -5.639 -4.276 1.00 93.06 241 VAL A N 1
ATOM 1860 C CA . VAL A 1 241 ? 11.964 -5.397 -5.678 1.00 93.06 241 VAL A CA 1
ATOM 1861 C C . VAL A 1 241 ? 12.685 -4.159 -6.223 1.00 93.06 241 VAL A C 1
ATOM 1863 O O . VAL A 1 241 ? 13.228 -4.189 -7.328 1.00 93.06 241 VAL A O 1
A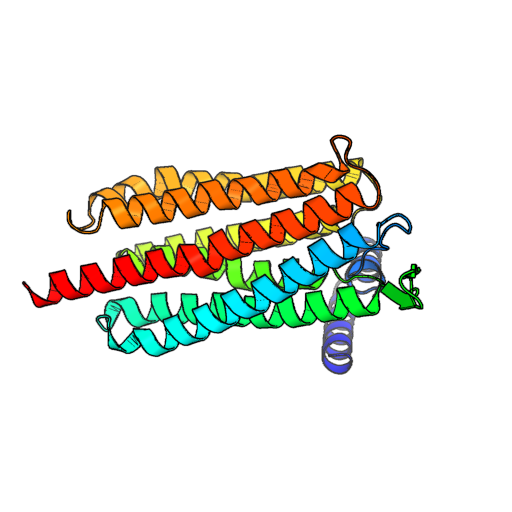TOM 1866 N N . PHE A 1 242 ? 12.779 -3.097 -5.420 1.00 93.00 242 PHE A N 1
ATOM 1867 C CA . PHE A 1 242 ? 13.490 -1.871 -5.777 1.00 93.00 242 PHE A CA 1
ATOM 1868 C C . PHE A 1 242 ? 14.968 -2.125 -6.115 1.00 93.00 242 PHE A C 1
ATOM 1870 O O . PHE A 1 242 ? 15.518 -1.439 -6.985 1.00 93.00 242 PHE A O 1
ATOM 1877 N N . VAL A 1 243 ? 15.619 -3.097 -5.458 1.00 93.44 243 VAL A N 1
ATOM 1878 C CA . VAL A 1 243 ? 17.042 -3.397 -5.681 1.00 93.44 243 VAL A CA 1
ATOM 1879 C C . VAL A 1 243 ? 17.316 -4.296 -6.880 1.00 93.44 243 VAL A C 1
ATOM 1881 O O . VAL A 1 243 ? 18.474 -4.380 -7.278 1.00 93.44 243 VAL A O 1
ATOM 1884 N N . PHE A 1 244 ? 16.308 -4.903 -7.520 1.00 90.69 244 PHE A N 1
ATOM 1885 C 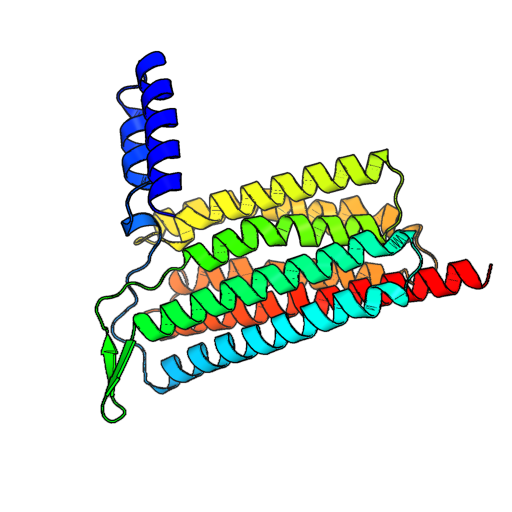CA . PHE A 1 244 ? 16.525 -5.802 -8.666 1.00 90.69 244 PHE A CA 1
ATOM 1886 C C . PHE A 1 244 ? 17.440 -5.211 -9.754 1.00 90.69 244 PHE A C 1
ATOM 1888 O O . PHE A 1 244 ? 18.424 -5.875 -10.100 1.00 90.69 244 PHE A O 1
ATOM 1895 N N . PRO A 1 245 ? 17.239 -3.964 -10.237 1.00 86.69 245 PRO A N 1
ATOM 1896 C CA . PRO A 1 245 ? 18.119 -3.371 -11.250 1.00 86.69 245 PRO A CA 1
ATOM 1897 C C . PRO A 1 245 ? 19.559 -3.115 -10.770 1.00 86.69 245 PRO A C 1
ATOM 1899 O O . PRO A 1 245 ? 20.437 -2.850 -11.585 1.00 86.69 245 PRO A O 1
ATOM 1902 N N . MET A 1 246 ? 19.808 -3.165 -9.458 1.00 87.62 246 MET A N 1
ATOM 1903 C CA . MET A 1 246 ? 21.116 -2.924 -8.839 1.00 87.62 246 MET A CA 1
ATOM 1904 C C . MET A 1 246 ? 21.898 -4.214 -8.566 1.00 87.62 246 MET A C 1
ATOM 1906 O O . MET A 1 246 ? 23.112 -4.154 -8.390 1.00 87.62 246 MET A O 1
ATOM 1910 N N . ILE A 1 247 ? 21.226 -5.370 -8.542 1.00 88.75 247 ILE A N 1
ATOM 1911 C CA . ILE A 1 247 ? 21.812 -6.669 -8.161 1.00 88.75 247 ILE A CA 1
ATOM 1912 C C . ILE A 1 247 ? 21.913 -7.659 -9.332 1.00 88.75 247 ILE A C 1
ATOM 1914 O O . ILE A 1 247 ? 21.934 -8.870 -9.131 1.00 88.75 247 ILE A O 1
ATOM 1918 N N . GLY A 1 248 ? 21.978 -7.151 -10.565 1.00 81.06 248 GLY A N 1
ATOM 1919 C CA . GLY A 1 248 ? 22.270 -7.957 -11.757 1.00 81.06 248 GLY A CA 1
ATOM 1920 C C . GLY A 1 248 ? 21.076 -8.265 -12.663 1.00 81.06 248 GLY A C 1
ATOM 1921 O O . GLY A 1 248 ? 21.270 -8.873 -13.714 1.00 81.06 248 GLY A O 1
ATOM 1922 N N . PHE A 1 249 ? 19.862 -7.810 -12.333 1.00 83.81 249 PHE A N 1
ATOM 1923 C CA . PHE A 1 249 ? 18.755 -7.839 -13.293 1.00 83.81 249 PHE A CA 1
ATOM 1924 C C . PHE A 1 249 ? 18.931 -6.688 -14.286 1.00 83.81 249 PHE A C 1
ATOM 1926 O O . PHE A 1 249 ? 19.153 -5.546 -13.889 1.00 83.81 249 PHE A O 1
ATOM 1933 N N . THR A 1 250 ? 18.786 -6.959 -15.584 1.00 82.25 250 THR A N 1
ATOM 1934 C CA . THR A 1 250 ? 18.966 -5.950 -16.641 1.00 82.25 250 THR A CA 1
ATOM 1935 C C . THR A 1 250 ? 17.839 -5.997 -17.678 1.00 82.25 250 THR A C 1
ATOM 1937 O O . THR A 1 250 ? 17.090 -6.967 -17.770 1.00 82.25 250 THR A O 1
ATOM 1940 N N . GLY A 1 251 ? 17.675 -4.921 -18.452 1.00 84.31 251 GLY A N 1
ATOM 1941 C CA . GLY A 1 251 ? 16.737 -4.867 -19.582 1.00 84.31 251 GLY A CA 1
ATOM 1942 C C . GLY A 1 251 ? 15.276 -5.211 -19.241 1.00 84.31 251 GLY A C 1
ATOM 1943 O O . GLY A 1 251 ? 14.736 -4.802 -18.205 1.00 84.31 251 GLY A O 1
ATOM 1944 N N . GLY A 1 252 ? 14.622 -5.962 -20.134 1.00 86.81 252 GLY A N 1
ATOM 1945 C CA . GLY A 1 252 ? 13.215 -6.347 -20.000 1.00 86.81 252 GLY A CA 1
ATOM 1946 C C . GLY A 1 252 ? 12.922 -7.247 -18.800 1.00 86.81 252 GLY A C 1
ATOM 1947 O O . GLY A 1 252 ? 11.844 -7.126 -18.217 1.00 86.81 252 GLY A O 1
ATOM 1948 N N . SER A 1 253 ? 13.868 -8.088 -18.361 1.00 87.25 253 SER A N 1
ATOM 1949 C CA . SER A 1 253 ? 13.665 -8.945 -17.184 1.00 87.25 253 SER A CA 1
ATOM 1950 C C . SER A 1 253 ? 13.623 -8.130 -15.891 1.00 87.25 253 SER A C 1
ATOM 1952 O O . SER A 1 253 ? 12.736 -8.361 -15.073 1.00 87.25 253 SER A O 1
ATOM 1954 N N . ALA A 1 254 ? 14.491 -7.122 -15.742 1.00 88.06 254 ALA A N 1
ATOM 1955 C CA . ALA A 1 254 ? 14.434 -6.184 -14.619 1.00 88.06 254 ALA A CA 1
ATOM 1956 C C . ALA A 1 254 ? 13.104 -5.426 -14.587 1.00 88.06 254 ALA A C 1
ATOM 1958 O O . ALA A 1 254 ? 12.450 -5.360 -13.551 1.00 88.06 254 ALA A O 1
ATOM 1959 N N . THR A 1 255 ? 12.680 -4.893 -15.736 1.00 89.06 255 THR A N 1
ATOM 1960 C CA . THR A 1 255 ? 11.406 -4.168 -15.859 1.00 89.06 255 THR A CA 1
ATOM 1961 C C . THR A 1 255 ? 10.230 -5.063 -15.471 1.00 89.06 255 THR A C 1
ATOM 1963 O O . THR A 1 255 ? 9.427 -4.686 -14.622 1.00 89.06 255 THR A O 1
ATOM 1966 N N . THR A 1 256 ? 10.168 -6.271 -16.031 1.00 92.19 256 THR A N 1
ATOM 1967 C CA . THR A 1 256 ? 9.105 -7.244 -15.746 1.00 92.19 256 THR A CA 1
ATOM 1968 C C . THR A 1 256 ? 9.083 -7.608 -14.263 1.00 92.19 256 THR A C 1
ATOM 1970 O O . THR A 1 256 ? 8.042 -7.501 -13.623 1.00 92.19 256 THR A O 1
ATOM 1973 N N . ALA A 1 257 ? 10.232 -7.974 -13.688 1.00 92.12 257 ALA A N 1
ATOM 1974 C CA . ALA A 1 257 ? 10.331 -8.361 -12.284 1.00 92.12 257 ALA A CA 1
ATOM 1975 C C . ALA A 1 257 ? 9.898 -7.231 -11.337 1.00 92.12 257 ALA A C 1
ATOM 1977 O O . ALA A 1 257 ? 9.183 -7.493 -10.371 1.00 92.12 257 ALA A O 1
ATOM 1978 N N . VAL A 1 258 ? 10.269 -5.981 -11.636 1.00 92.38 258 VAL A N 1
ATOM 1979 C CA . VAL A 1 258 ? 9.859 -4.810 -10.847 1.00 92.38 258 VAL A CA 1
ATOM 1980 C C . VAL A 1 258 ? 8.347 -4.597 -10.903 1.00 92.38 258 VAL A C 1
ATOM 1982 O O . VAL A 1 258 ? 7.698 -4.490 -9.863 1.00 92.38 258 VAL A O 1
ATOM 1985 N N . GLN A 1 259 ? 7.762 -4.576 -12.104 1.00 95.25 259 GLN A N 1
ATOM 1986 C CA . GLN A 1 259 ? 6.331 -4.306 -12.261 1.00 95.25 259 GLN A CA 1
ATOM 1987 C C . GLN A 1 259 ? 5.463 -5.425 -11.669 1.00 95.25 259 GLN A C 1
ATOM 1989 O O . GLN A 1 259 ? 4.480 -5.137 -10.984 1.00 95.25 259 GLN A O 1
ATOM 1994 N N . ILE A 1 260 ? 5.847 -6.690 -11.864 1.00 96.69 260 ILE A N 1
ATOM 1995 C CA . ILE A 1 260 ? 5.157 -7.836 -11.258 1.00 96.69 260 ILE A CA 1
ATOM 1996 C C . ILE A 1 260 ? 5.323 -7.833 -9.740 1.00 96.69 260 ILE A C 1
ATOM 1998 O O . ILE A 1 260 ? 4.332 -7.973 -9.025 1.00 96.69 260 ILE A O 1
ATOM 2002 N N . GLY A 1 261 ? 6.545 -7.618 -9.246 1.00 95.94 261 GLY A N 1
ATOM 2003 C CA . GLY A 1 261 ? 6.841 -7.575 -7.817 1.00 95.94 261 GLY A CA 1
ATOM 2004 C C . GLY A 1 261 ? 5.979 -6.548 -7.089 1.00 95.94 261 GLY A C 1
ATOM 2005 O O . GLY A 1 261 ? 5.256 -6.908 -6.162 1.00 95.94 261 GLY A O 1
ATOM 2006 N N . TYR A 1 262 ? 5.963 -5.299 -7.562 1.00 97.31 262 TYR A N 1
ATOM 2007 C CA . TYR A 1 262 ? 5.119 -4.255 -6.976 1.00 97.31 262 TYR A CA 1
ATOM 2008 C C . TYR A 1 262 ? 3.622 -4.565 -7.073 1.00 97.31 262 TYR A C 1
ATOM 2010 O O . TYR A 1 262 ? 2.889 -4.297 -6.123 1.00 97.31 262 TYR A O 1
ATOM 2018 N N . THR A 1 263 ? 3.172 -5.175 -8.171 1.00 98.44 263 THR A N 1
ATOM 2019 C CA . THR A 1 263 ? 1.764 -5.561 -8.337 1.00 98.44 263 THR A CA 1
ATOM 2020 C C . THR A 1 263 ? 1.326 -6.593 -7.303 1.00 98.44 263 THR A C 1
ATOM 2022 O O . THR A 1 263 ? 0.295 -6.426 -6.646 1.00 98.44 263 THR A O 1
ATOM 2025 N N . VAL A 1 264 ? 2.137 -7.631 -7.100 1.00 97.75 264 VAL A N 1
ATOM 2026 C CA . VAL A 1 264 ? 1.892 -8.647 -6.070 1.00 97.75 264 VAL A CA 1
ATOM 2027 C C . VAL A 1 264 ? 1.920 -8.017 -4.679 1.00 97.75 264 VAL A C 1
ATOM 2029 O O . VAL A 1 264 ? 1.006 -8.259 -3.885 1.00 97.75 264 VAL A O 1
ATOM 2032 N N . CYS A 1 265 ? 2.917 -7.171 -4.391 1.00 97.31 265 CYS A N 1
ATOM 2033 C CA . CYS A 1 265 ? 2.990 -6.471 -3.112 1.00 97.31 265 CYS A CA 1
ATOM 2034 C C . CYS A 1 265 ? 1.729 -5.653 -2.833 1.00 97.31 265 CYS A C 1
ATOM 2036 O O . CYS A 1 265 ? 1.211 -5.703 -1.719 1.00 97.31 265 CYS A O 1
ATOM 2038 N N . ASP A 1 266 ? 1.231 -4.909 -3.823 1.00 98.44 266 ASP A N 1
ATOM 2039 C CA . ASP A 1 266 ? 0.071 -4.040 -3.650 1.00 98.44 266 ASP A CA 1
ATOM 2040 C C . ASP A 1 266 ? -1.196 -4.847 -3.370 1.00 98.44 266 ASP A C 1
ATOM 2042 O O . ASP A 1 266 ? -1.943 -4.500 -2.455 1.00 98.44 266 ASP A O 1
ATOM 2046 N N . ILE A 1 267 ? -1.421 -5.952 -4.087 1.00 98.56 267 ILE A N 1
ATOM 2047 C CA . ILE A 1 267 ? -2.563 -6.847 -3.841 1.00 98.56 267 ILE A CA 1
ATOM 2048 C C . ILE A 1 267 ? -2.536 -7.382 -2.405 1.00 98.56 267 ILE A C 1
ATOM 2050 O O . ILE A 1 267 ? -3.558 -7.348 -1.713 1.00 98.56 267 ILE A O 1
ATOM 2054 N N . ILE A 1 268 ? -1.367 -7.821 -1.931 1.00 98.25 268 ILE A N 1
ATOM 2055 C CA . ILE A 1 268 ? -1.214 -8.326 -0.563 1.00 98.25 268 ILE A CA 1
ATOM 2056 C C . ILE A 1 268 ? -1.426 -7.201 0.456 1.00 98.25 268 ILE A C 1
ATOM 2058 O O . ILE A 1 268 ? -2.209 -7.344 1.396 1.00 98.25 268 ILE A O 1
ATOM 2062 N N . SER A 1 269 ? -0.759 -6.068 0.254 1.00 97.75 269 SER A N 1
ATOM 2063 C CA . SER A 1 269 ? -0.696 -4.969 1.224 1.00 97.75 269 SER A CA 1
ATOM 2064 C C . SER A 1 269 ? -1.976 -4.146 1.303 1.00 97.75 269 SER A C 1
ATOM 2066 O O . SER A 1 269 ? -2.155 -3.430 2.282 1.00 97.75 269 SER A O 1
ATOM 2068 N N . LYS A 1 270 ? -2.847 -4.215 0.288 1.00 98.56 270 LYS A N 1
ATOM 2069 C CA . LYS A 1 270 ? -4.084 -3.427 0.217 1.00 98.56 270 LYS A CA 1
ATOM 2070 C C . LYS A 1 270 ? -5.326 -4.309 0.273 1.00 98.56 270 LYS A C 1
ATOM 2072 O O . LYS A 1 270 ? -6.106 -4.202 1.213 1.00 98.56 270 LYS A O 1
ATOM 2077 N N . ALA A 1 271 ? -5.511 -5.207 -0.694 1.00 98.25 271 ALA A N 1
ATOM 2078 C CA . ALA A 1 271 ? -6.726 -6.017 -0.769 1.00 98.25 271 ALA A CA 1
ATOM 2079 C C . ALA A 1 271 ? -6.745 -7.117 0.305 1.00 98.25 271 ALA A C 1
ATOM 2081 O O . ALA A 1 271 ? -7.681 -7.179 1.101 1.00 98.25 271 ALA A O 1
ATOM 2082 N N . ILE A 1 272 ? -5.698 -7.947 0.382 1.00 97.69 272 ILE A N 1
ATOM 2083 C CA . ILE A 1 272 ? -5.627 -9.042 1.369 1.00 97.69 272 ILE A CA 1
ATOM 2084 C C . ILE A 1 272 ? -5.533 -8.479 2.790 1.00 97.69 272 ILE A C 1
ATOM 2086 O O . ILE A 1 272 ? -6.264 -8.917 3.681 1.00 97.69 272 ILE A O 1
ATOM 2090 N N . PHE A 1 273 ? -4.685 -7.471 2.999 1.00 98.00 273 PHE A N 1
ATOM 2091 C CA . PHE A 1 273 ? -4.616 -6.748 4.266 1.00 98.00 273 PHE A CA 1
ATOM 2092 C C . PHE A 1 273 ? -5.973 -6.159 4.672 1.00 98.00 273 PHE A C 1
ATOM 2094 O O . PHE A 1 273 ? -6.405 -6.341 5.809 1.00 98.00 273 PHE A O 1
ATOM 2101 N N . GLY A 1 274 ? -6.698 -5.544 3.737 1.00 98.12 274 GLY A N 1
ATOM 2102 C CA . GLY A 1 274 ? -8.028 -5.005 3.992 1.00 98.12 274 GLY A CA 1
ATOM 2103 C C . GLY A 1 274 ? -9.044 -6.057 4.440 1.00 98.12 274 GLY A C 1
ATOM 2104 O O . GLY A 1 274 ? -9.854 -5.797 5.330 1.00 98.12 274 GLY A O 1
ATOM 2105 N N . VAL A 1 275 ? -8.970 -7.282 3.906 1.00 98.06 275 VAL A N 1
ATOM 2106 C CA . VAL A 1 275 ? -9.799 -8.405 4.382 1.00 98.06 275 VAL A CA 1
ATOM 2107 C C . VAL A 1 275 ? -9.459 -8.763 5.832 1.00 98.06 275 VAL A C 1
ATOM 2109 O O . VAL A 1 275 ? -10.360 -9.060 6.618 1.00 98.06 275 VAL A O 1
ATOM 2112 N N . LEU A 1 276 ? -8.186 -8.684 6.235 1.00 97.06 276 LEU A N 1
ATOM 2113 C CA . LEU A 1 276 ? -7.803 -8.860 7.641 1.00 97.06 276 LEU A CA 1
ATOM 2114 C C . LEU A 1 276 ? -8.379 -7.748 8.524 1.00 97.06 276 LEU A C 1
ATOM 2116 O O . LEU A 1 276 ? -8.927 -8.057 9.582 1.00 97.06 276 LEU A O 1
ATOM 2120 N N . ILE A 1 277 ? -8.319 -6.484 8.089 1.00 98.25 277 ILE A N 1
ATOM 2121 C CA . ILE A 1 277 ? -8.924 -5.352 8.812 1.00 98.25 277 ILE A CA 1
ATOM 2122 C C . ILE A 1 277 ? -10.437 -5.539 8.961 1.00 98.25 277 ILE A C 1
ATOM 2124 O O . ILE A 1 277 ? -10.961 -5.392 10.069 1.00 98.25 277 ILE A O 1
ATOM 2128 N N . PHE A 1 278 ? -11.130 -5.932 7.888 1.00 98.31 278 PHE A N 1
ATOM 2129 C CA . PHE A 1 278 ? -12.555 -6.258 7.923 1.00 98.31 278 PHE A CA 1
ATOM 2130 C C . PHE A 1 278 ? -12.860 -7.366 8.938 1.00 98.31 278 PHE A C 1
ATOM 2132 O O . PHE A 1 278 ? -13.725 -7.189 9.793 1.00 98.31 278 PHE A O 1
ATOM 2139 N N . ASN A 1 279 ? -12.115 -8.473 8.903 1.00 97.62 279 ASN A N 1
ATOM 2140 C CA . ASN A 1 279 ? -12.314 -9.584 9.8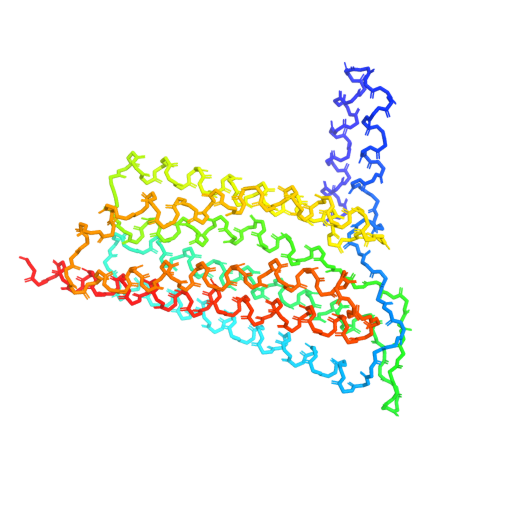32 1.00 97.62 279 ASN A CA 1
ATOM 2141 C C . ASN A 1 279 ? -12.071 -9.168 11.289 1.00 97.62 279 ASN A C 1
ATOM 2143 O O . ASN A 1 279 ? -12.854 -9.533 12.162 1.00 97.62 279 ASN A O 1
ATOM 2147 N N . ILE A 1 280 ? -11.030 -8.377 11.573 1.00 97.44 280 ILE A N 1
ATOM 2148 C CA . ILE A 1 280 ? -10.795 -7.842 12.923 1.00 97.44 280 ILE A CA 1
ATOM 2149 C C . ILE A 1 280 ? -11.995 -6.997 13.365 1.00 97.44 280 ILE A C 1
ATOM 2151 O O . ILE A 1 280 ? -12.513 -7.201 14.462 1.00 97.44 280 ILE A O 1
ATOM 2155 N N . ALA A 1 281 ? -12.448 -6.068 12.520 1.00 97.81 281 ALA A N 1
ATOM 2156 C CA . ALA A 1 281 ? -13.578 -5.193 12.817 1.00 97.81 281 ALA A CA 1
ATOM 2157 C C . ALA A 1 281 ? -14.871 -5.981 13.077 1.00 97.81 281 ALA A C 1
ATOM 2159 O O . ALA A 1 281 ? -15.561 -5.717 14.063 1.00 97.81 281 ALA A O 1
ATOM 2160 N N . LEU A 1 282 ? -15.173 -6.971 12.236 1.00 97.19 282 LEU A N 1
ATOM 2161 C CA . LEU A 1 282 ? -16.352 -7.823 12.364 1.00 97.19 282 LEU A CA 1
ATOM 2162 C C . LEU A 1 282 ? -16.332 -8.603 13.682 1.00 97.19 282 LEU A C 1
ATOM 2164 O O . LEU A 1 282 ? -17.255 -8.480 14.481 1.00 97.19 282 LEU A O 1
ATOM 2168 N N . ARG A 1 283 ? -15.237 -9.313 13.978 1.00 96.00 283 ARG A N 1
ATOM 2169 C CA . ARG A 1 283 ? -15.121 -10.111 15.211 1.00 96.00 283 ARG A CA 1
ATOM 2170 C C . ARG A 1 283 ? -15.150 -9.264 16.480 1.00 96.00 283 ARG A C 1
ATOM 2172 O O . ARG A 1 283 ? -15.671 -9.704 17.501 1.00 96.00 283 ARG A O 1
ATOM 2179 N N . LYS A 1 284 ? -14.602 -8.044 16.437 1.00 95.62 284 LYS A N 1
ATOM 2180 C CA . LYS A 1 284 ? -14.724 -7.099 17.558 1.00 95.62 284 LYS A CA 1
ATOM 2181 C C . LYS A 1 284 ? -16.163 -6.617 17.729 1.00 95.62 284 LYS A C 1
ATOM 2183 O O . LYS A 1 284 ? -16.609 -6.498 18.861 1.00 95.62 284 LYS A O 1
ATOM 2188 N N . SER A 1 285 ? -16.880 -6.389 16.631 1.00 95.88 285 SER A N 1
ATOM 2189 C CA . SER A 1 285 ? -18.298 -6.006 16.664 1.00 95.88 285 SER A CA 1
ATOM 2190 C C . SER A 1 285 ? -19.157 -7.117 17.276 1.00 95.88 285 SER A C 1
ATOM 2192 O O . SER A 1 285 ? -19.942 -6.854 18.178 1.00 95.88 285 SER A O 1
ATOM 2194 N N . GLU A 1 286 ? -18.948 -8.370 16.862 1.00 94.19 286 GLU A N 1
ATOM 2195 C CA . GLU A 1 286 ? -19.619 -9.545 17.442 1.00 94.19 286 GLU A CA 1
ATOM 2196 C C . GLU A 1 286 ? -19.371 -9.662 18.954 1.00 94.19 286 GLU A C 1
ATOM 2198 O O . GLU A 1 286 ? -20.308 -9.872 19.720 1.00 94.19 286 GLU A O 1
ATOM 2203 N N . ALA A 1 287 ? -18.121 -9.483 19.393 1.00 91.00 287 ALA A N 1
ATOM 2204 C CA . ALA A 1 287 ? -17.765 -9.548 20.808 1.00 91.00 287 ALA A CA 1
ATOM 2205 C C . ALA A 1 287 ? -18.403 -8.419 21.640 1.00 91.00 287 ALA A C 1
ATOM 2207 O O . ALA A 1 287 ? -18.807 -8.669 22.769 1.00 91.00 287 ALA A O 1
ATOM 2208 N N . GLU A 1 288 ? -18.508 -7.205 21.088 1.00 91.56 288 GLU A N 1
ATOM 2209 C CA . GLU A 1 288 ? -19.177 -6.061 21.732 1.00 91.56 288 GLU A CA 1
ATOM 2210 C C . GLU A 1 288 ? -20.701 -6.242 21.826 1.00 91.56 288 GLU A C 1
ATOM 2212 O O . GLU A 1 288 ? -21.319 -5.706 22.736 1.00 91.56 288 GLU A O 1
ATOM 2217 N N . HIS A 1 289 ? -21.321 -6.971 20.894 1.00 88.38 289 HIS A N 1
ATOM 2218 C CA . HIS A 1 289 ? -22.760 -7.257 20.931 1.00 88.38 289 HIS A CA 1
ATOM 2219 C C . HIS A 1 289 ? -23.133 -8.408 21.873 1.00 88.38 289 HIS A C 1
ATOM 2221 O O . HIS A 1 289 ? -24.287 -8.505 22.282 1.00 88.38 289 HIS A O 1
ATOM 2227 N N . ALA A 1 290 ? -22.182 -9.291 22.183 1.00 83.94 290 ALA A N 1
ATOM 2228 C CA . ALA A 1 290 ? -22.387 -10.427 23.078 1.00 83.94 290 ALA A CA 1
ATOM 2229 C C . ALA A 1 290 ? -22.183 -10.091 24.570 1.00 83.94 290 ALA A C 1
ATOM 2231 O O . ALA A 1 290 ? -22.513 -10.923 25.416 1.00 83.94 290 ALA A O 1
ATOM 2232 N N . SER A 1 291 ? -21.611 -8.921 24.885 1.00 70.88 291 SER A N 1
ATOM 2233 C CA . SER A 1 291 ? -21.356 -8.411 26.244 1.00 70.88 291 SER A CA 1
ATOM 2234 C C . SER A 1 291 ? -22.429 -7.438 26.708 1.00 70.88 291 SER A C 1
ATOM 2236 O O . SER A 1 291 ? -22.817 -7.526 27.892 1.00 70.88 291 SER A O 1
#

Foldseek 3Di:
DVVVLVVVVVVVVVVCVVVVVPPPVVVVCCCPSDPLLQFAAAFFDAALVLLVLLLVLLVVLLVLLVVLLVVLQVCLVLFDPQLSVLSNLLSVLSVLSNVLSVVQNVLSPQQWDQDPNDIGGPPRTRGPNSVLVSQLSNVLSLQLSLLSLLPDPPVCSVVRSVLRNVLSNQLSVLQSSLLRDPDLVSVVVSLVSSVVSVVVNLCCLPPVCPVSLVPDDPQQSVLSVVLSVLQNVLVVQLSVLSCCCVPPDDHSRNVSSNSSSVSVSSSSSRRVSSVSSSVSRNSVRVVVVVD

Secondary structure (DSSP, 8-state):
-HHHHHHHHHHHHHHHHHTT--SHHHHHHHHHSSTTSS-B---S---HHHHHHHHHHHHHHHHHHHHHHHHHHHGGGGS-GGGHHHHHHHHHHHHHHHHHHHHHHHHHHHHEEEETTEEEE-SPPB-THHHHHHHHHHHHHHHHHHHHHTT--HHHHHHHHHHHHHHHHHHHHHHHHHHT-SSHHHHHHHHHHHHHHHHHHHHIIIIITHHHHHTS-HHHHHHHHHHHHHHHHHHHHHHHHHHGGGTT--HHHHHHHHHHHHHHHHIIIIIIHHHHHHHHHHHHHHHHH--